Protein 3DXE (pdb70)

B-factor: mean 42.57, std 14.59, range [18.75, 89.4]

Sequence (308 aa):
FQVYYLGNVPVAKPVGVDVINGALESVLSSSSREQWTPSHVSVAPATLTILHQQTEAVLGECRVRFLSFLAVGRDVHTFAFIMAAGPASFCCHMFWCEPNAASLSEAVQAACMLRYQKCLDARSVAPEEERHHLSKMQQNGYENPTYKFFEQMNELVQKFQVYYLGNVPVAKPVGVDVINGALESVLSSSSREQWTPSHVSVAPATLTILHQQTEAVLGECRVRFLSFLAVGRDVHTFAFIMAAGPASFCCHMFWCEPNAASLSEAVQAACMLRYQKCLDARSVAPEEERHHLSKMQQNGYENPTYKFFEQM

Nearest PDB structures (foldseek):
  3dxe-assembly1_B  TM=9.706E-01  e=3.896E-03  Homo sapiens
  3dxc-assembly2_D  TM=9.852E-01  e=4.985E-03  Homo sapiens
  3dxd-assembly2_D  TM=9.367E-01  e=5.412E-03  Homo sapiens
  3dxd-assembly1_A  TM=1.006E+00  e=4.631E-25  Homo sapiens
  3dxe-assembly1_A  TM=9.915E-01  e=2.463E-22  Homo sapiens

Foldseek 3Di:
DWKWWLFKDWFQDLEDLVGQQVVVVVSPVPDDPVPTFIWDWDFALQWIFTAGDPVRDTPDIAGLVQFRYWDQHPPFQKIKTWGCPDPRIIMIIIMGHPPGCVVVRVSSVVSNVVNVVVVVVVVD/DDPCVPVVVCCVPPNDDDVVCVVVVVD/DFPDDWAWWWWLFKDWFQDLDDLVGVQVVVVVSVVVDDPVRTFTWTWTHHLFKIFIAGHPNRHTPDMAGLVQFRYWDQHPFFQKIKTWGQPDDRIIMIIMIGHPPGCVVVVVSSVVSNVVNVVVVVVVVD/DDPVVVVVVVCVPPNDDDVVVVVVVVD

Solvent-accessible surface area: 14836 Å² total; per-residue (Å²): 215,44,27,58,20,20,20,76,36,122,24,97,100,38,51,15,24,47,19,0,2,12,7,0,0,45,18,1,5,74,24,30,108,181,119,19,40,39,2,77,23,55,52,41,39,47,31,1,20,0,27,55,86,150,96,84,52,96,64,18,108,9,158,0,77,84,0,1,5,0,0,0,0,50,15,47,47,0,0,0,0,0,17,10,78,21,139,94,59,27,26,0,18,0,0,5,2,55,85,34,0,4,92,20,0,48,39,0,21,42,3,0,103,101,55,66,89,105,4,66,90,81,138,132,141,58,108,86,85,136,65,2,40,118,4,29,113,98,7,40,75,1,32,0,29,102,40,42,103,150,136,177,66,79,70,157,72,34,101,10,86,22,18,19,77,45,120,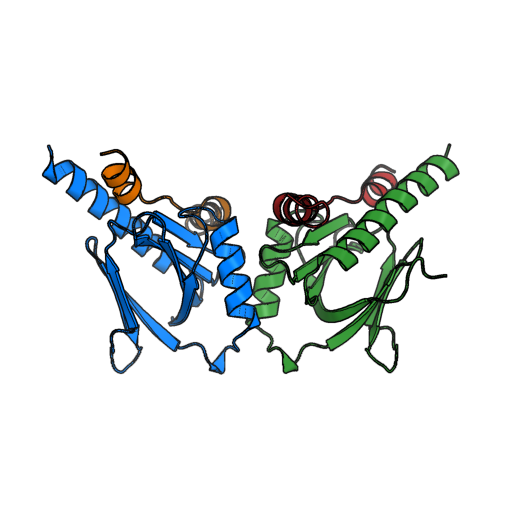25,94,100,42,50,16,24,45,19,0,2,13,8,0,0,46,19,1,5,73,21,30,103,171,116,20,37,46,0,0,1,12,1,11,57,36,29,0,18,0,12,66,82,157,107,74,52,93,66,17,111,8,141,0,73,87,0,1,3,0,0,0,0,46,13,56,44,0,1,0,1,0,15,12,81,23,141,98,58,31,23,0,17,0,0,6,3,99,111,29,0,2,67,3,0,64,18,0,23,48,1,0,90,83,53,68,89,113,12,50,78,91,148,115,152,48,98,89,91,115,44,18,45,96,6,27,112,114,11,35,78,0,28,0,26,87,22,52,109,150,154

GO terms:
  GO:0005515 protein binding (F, IPI)
  GO:0060090 molecular adaptor activity (F, IDA)
  GO:0010976 positive regulation of neuron projection development (P, IDA)
  GO:0050750 low-density lipoprotein particle receptor binding (F, TAS)
  GO:0003713 transcription coactivator activity (F, TAS)
  GO:0045944 positive regulation of transcription by RNA polymerase II (P, TAS)
  GO:0050714 positive regulation of protein secretion (P, TAS)
  GO:0000122 negative regulation of transcription by RNA polymerase II (P, IGI)
  GO:0005634 nucleus (C, IDA)
  GO:0005737 cytoplasm (C, IDA)
  GO:0005886 plasma membrane (C, IDA)
  GO:0003682 chromatin binding (F, IDA)
  GO:0043065 positive regulation of apoptotic process (P, IDA)
  GO:0006974 DNA damage response (P, IDA)
  GO:0005634 nucleus (C, EXP)
  GO:0016607 nuclear speck (C, EXP)
  GO:0070064 proline-rich region binding (F, IPI)
  GO:0042393 histone binding (F, IPI)
  GO:0005654 nucleoplasm (C, TAS)
  GO:0045202 synapse (C, IDA)

InterPro domains:
  IPR001202 WW domain [PF00397] (255-283)
  IPR001202 WW domain [PS01159] (259-283)
  IPR001202 WW domain [PS50020] (253-285)
  IPR001202 WW domain [SM00456] (254-285)
  IPR001202 WW domain [cd00201] (256-283)
  IPR006020 PTB/PI domain [PF00640] (370-508)
  IPR006020 PTB/PI domain [PF00640] (544-663)
  IPR006020 PTB/PI domain [PS01179] (370-509)
  IPR006020 PTB/PI domain [PS01179] (542-699)
  IPR006020 PTB/PI domain [SM00462] (365-512)
  IPR006020 PTB/PI domain [SM00462] (538-667)
  IPR011993 PH-like domain superfamily [G3DSA:2.30.29.30] (366-512)
  IPR011993 PH-like domain superfamily [G3DSA:2.30.29.30] (528-664)
  IPR036020 WW domain superfamily [SSF51045] (243-284)
  IPR039576 Amyloid beta precursor protein binding family B member 1/2/3 [PTHR14058] (1-704)

CATH classification: 2.30.29.30

Structure (mmCIF, N/CA/C/O backbone):
data_3DXE
#
_entry.id   3DXE
#
_cell.length_a   115.377
_cell.length_b   115.377
_cell.length_c   75.523
_cell.angle_alpha   90.000
_cell.angle_beta   90.000
_cell.angle_gamma   120.000
#
_symmetry.space_group_name_H-M   'P 61'
#
loop_
_entity.id
_entity.type
_entity.pdbx_description
1 polymer 'Amyloid beta A4 protein-binding family B member 1'
2 polymer 'Amyloid beta A4 protein'
3 water water
#
loop_
_atom_site.group_PDB
_atom_site.id
_atom_site.type_symbol
_atom_site.label_atom_id
_atom_site.label_alt_id
_atom_site.label_comp_id
_atom_site.label_asym_id
_atom_site.label_entity_id
_atom_site.label_seq_id
_atom_site.pdbx_PDB_ins_code
_atom_site.Cartn_x
_atom_site.Cartn_y
_atom_site.Cartn_z
_atom_site.occupancy
_atom_site.B_iso_or_equiv
_atom_site.auth_seq_id
_atom_site.auth_comp_id
_atom_site.auth_asym_id
_atom_site.auth_atom_id
_atom_site.pdbx_PDB_model_num
ATOM 1 N N . PHE A 1 10 ? -13.801 39.012 -8.815 1.00 54.12 543 PHE A N 1
ATOM 2 C CA . PHE A 1 10 ? -13.139 37.762 -8.335 1.00 53.83 543 PHE A CA 1
ATOM 3 C C . PHE A 1 10 ? -13.736 37.211 -7.025 1.00 52.32 543 PHE A C 1
ATOM 4 O O . PHE A 1 10 ? -14.808 36.582 -7.043 1.00 52.77 543 PHE A O 1
ATOM 12 N N . GLN A 1 11 ? -13.032 37.434 -5.903 1.00 48.98 544 GLN A N 1
ATOM 13 C CA . GLN A 1 11 ? -13.297 36.698 -4.659 1.00 45.84 544 GLN A CA 1
ATOM 14 C C . GLN A 1 11 ? -12.953 37.419 -3.344 1.00 42.70 544 GLN A C 1
ATOM 15 O O . GLN A 1 11 ? -11.879 37.942 -3.198 1.00 40.96 544 GLN A O 1
ATOM 21 N N . VAL A 1 12 ? -13.887 37.370 -2.402 1.00 40.36 545 VAL A N 1
ATOM 22 C CA . VAL A 1 12 ? -13.746 37.934 -1.056 1.00 39.42 545 VAL A CA 1
ATOM 23 C C . VAL A 1 12 ? -13.647 36.761 -0.085 1.00 37.74 545 VAL A C 1
ATOM 24 O O . VAL A 1 12 ? -14.258 35.712 -0.311 1.00 38.06 545 VAL A O 1
ATOM 28 N N . TYR A 1 13 ? -12.840 36.925 0.950 1.00 36.67 546 TYR A N 1
ATOM 29 C CA . TYR A 1 13 ? -12.707 35.964 2.062 1.00 36.24 546 TYR A CA 1
ATOM 30 C C . TYR A 1 13 ? -12.988 36.717 3.345 1.00 35.40 546 TYR A C 1
ATOM 31 O O . TYR A 1 13 ? -12.453 37.813 3.531 1.00 35.46 546 TYR A O 1
ATOM 40 N N . TYR A 1 14 ? -13.859 36.176 4.190 1.00 33.44 547 TYR A N 1
ATOM 41 C CA . TYR A 1 14 ? -14.052 36.721 5.531 1.00 34.37 547 TYR A CA 1
ATOM 42 C C . TYR A 1 14 ? -12.943 36.201 6.441 1.00 34.34 547 TYR A C 1
ATOM 43 O O . TYR A 1 14 ? -12.761 34.982 6.548 1.00 35.47 547 TYR A O 1
ATOM 52 N N . LEU A 1 15 ? -12.202 37.105 7.085 1.00 32.89 548 LEU A N 1
ATOM 53 C CA . LEU A 1 15 ? -11.092 36.684 7.969 1.00 33.15 548 LEU A CA 1
ATOM 54 C C . LEU A 1 15 ? -11.589 36.535 9.396 1.00 32.86 548 LEU A C 1
ATOM 55 O O . LEU A 1 15 ? -10.874 36.021 10.233 1.00 34.05 548 LEU A O 1
ATOM 60 N N . GLY A 1 16 ? -12.815 36.999 9.666 1.00 32.98 549 GLY A N 1
ATOM 61 C CA . GLY A 1 16 ? -13.368 37.023 11.026 1.00 32.94 549 GLY A CA 1
ATOM 62 C C . GLY A 1 16 ? -13.374 38.419 11.648 1.00 33.03 549 GLY A C 1
ATOM 63 O O . GLY A 1 16 ? -13.192 39.462 10.963 1.00 32.69 549 GLY A O 1
ATOM 64 N N . ASN A 1 17 ? -13.587 38.447 12.952 1.00 32.03 550 ASN A N 1
ATOM 65 C CA . ASN A 1 17 ? -13.716 39.695 13.652 1.00 34.51 550 ASN A CA 1
ATOM 66 C C . ASN A 1 17 ? -12.963 39.633 14.982 1.00 35.30 550 ASN A C 1
ATOM 67 O O . ASN A 1 17 ? -12.723 38.540 15.495 1.00 36.18 550 ASN A O 1
ATOM 72 N N . VAL A 1 18 ? -12.542 40.783 15.500 1.00 35.57 551 VAL A N 1
ATOM 73 C CA . VAL A 1 18 ? -11.805 40.859 16.771 1.00 36.35 551 VAL A CA 1
ATOM 74 C C . VAL A 1 18 ? -12.266 42.111 17.515 1.00 36.30 551 VAL A C 1
ATOM 75 O O . VAL A 1 18 ? -12.653 43.116 16.883 1.00 35.30 551 VAL A O 1
ATOM 79 N N . PRO A 1 19 ? -12.195 42.086 18.861 1.00 37.42 552 PRO A N 1
ATOM 80 C CA . PRO A 1 19 ? -12.484 43.341 19.558 1.00 36.47 552 PRO A CA 1
ATOM 81 C C . PRO A 1 19 ? -11.386 44.366 19.293 1.00 35.84 552 PRO A C 1
ATOM 82 O O . PRO A 1 19 ? -10.208 43.985 19.098 1.00 36.31 552 PRO A O 1
ATOM 86 N N . VAL A 1 20 ? -11.758 45.638 19.218 1.00 33.29 553 VAL A N 1
ATOM 87 C CA . VAL A 1 20 ? -10.775 46.702 19.159 1.00 32.38 553 VAL A CA 1
ATOM 88 C C . VAL A 1 20 ? -11.112 47.762 20.205 1.00 33.30 553 VAL A C 1
ATOM 89 O O . VAL A 1 20 ? -12.251 47.836 20.678 1.00 33.10 553 VAL A O 1
ATOM 93 N N . ALA A 1 21 ? -10.137 48.598 20.524 1.00 34.12 554 ALA A N 1
ATOM 94 C CA . ALA A 1 21 ? -10.245 49.547 21.631 1.00 35.19 554 ALA A CA 1
ATOM 95 C C . ALA A 1 21 ? -10.883 50.882 21.295 1.00 35.53 554 ALA A C 1
ATOM 96 O O . ALA A 1 21 ? -11.326 51.560 22.192 1.00 34.86 554 ALA A O 1
ATOM 98 N N . LYS A 1 22 ? -10.921 51.262 20.004 1.00 35.19 555 LYS A N 1
ATOM 99 C CA . LYS A 1 22 ? -11.373 52.561 19.573 1.00 35.40 555 LYS A CA 1
ATOM 100 C C . LYS A 1 22 ? -12.338 52.396 18.359 1.00 33.57 555 LYS A C 1
ATOM 101 O O . LYS A 1 22 ? -12.229 51.420 17.632 1.00 33.26 555 LYS A O 1
ATOM 107 N N . PRO A 1 23 ? -13.249 53.349 18.150 1.00 32.35 556 PRO A N 1
ATOM 108 C CA . PRO A 1 23 ? -14.180 53.278 17.003 1.00 32.18 556 PRO A CA 1
ATOM 109 C C . PRO A 1 23 ? -13.571 53.645 15.620 1.00 31.55 556 PRO A C 1
ATOM 110 O O . PRO A 1 23 ? -14.215 53.382 14.580 1.00 30.41 556 PRO A O 1
ATOM 114 N N . VAL A 1 24 ? -12.431 54.334 15.613 1.00 31.13 557 VAL A N 1
ATOM 115 C CA . VAL A 1 24 ? -11.867 54.897 14.349 1.00 31.88 557 VAL A CA 1
ATOM 116 C C . VAL A 1 24 ? -10.350 54.724 14.296 1.00 31.67 557 VAL A C 1
ATOM 117 O O . VAL A 1 24 ? -9.708 54.527 15.340 1.00 31.34 557 VAL A O 1
ATOM 121 N N . GLY A 1 25 ? -9.775 54.772 13.087 1.00 31.67 558 GLY A N 1
ATOM 122 C CA . GLY A 1 25 ? -8.321 54.792 12.965 1.00 31.71 558 GLY A CA 1
ATOM 123 C C . GLY A 1 25 ? -7.718 53.726 12.053 1.00 30.45 558 GLY A C 1
ATOM 124 O O . GLY A 1 25 ? -7.947 52.534 12.219 1.00 28.86 558 GLY A O 1
ATOM 125 N N . VAL A 1 26 ? -6.937 54.178 11.085 1.00 30.72 559 VAL A N 1
ATOM 126 C CA . VAL A 1 26 ? -6.202 53.237 10.227 1.00 31.24 559 VAL A CA 1
ATOM 127 C C . VAL A 1 26 ? -5.209 52.404 11.041 1.00 30.75 559 VAL A C 1
ATOM 128 O O . VAL A 1 26 ? -5.030 51.222 10.782 1.00 29.71 559 VAL A O 1
ATOM 132 N N . ASP A 1 27 ? -4.655 52.993 12.108 1.00 30.37 560 ASP A N 1
ATOM 133 C CA . ASP A 1 27 ? -3.786 52.253 13.021 1.00 30.14 560 ASP A CA 1
ATOM 134 C C . ASP A 1 27 ? -4.508 51.094 13.675 1.00 28.28 560 ASP A C 1
ATOM 135 O O . ASP A 1 27 ? -3.944 50.011 13.873 1.00 28.00 560 ASP A O 1
ATOM 140 N N . VAL A 1 28 ? -5.780 51.324 14.032 1.00 27.69 561 VAL A N 1
ATOM 141 C CA . VAL A 1 28 ? -6.564 50.308 14.729 1.00 26.17 561 VAL A CA 1
ATOM 142 C C . VAL A 1 28 ? -6.872 49.126 13.766 1.00 25.11 561 VAL A C 1
ATOM 143 O O . VAL A 1 28 ? -6.743 47.938 14.111 1.00 25.73 561 VAL A O 1
ATOM 147 N N . ILE A 1 29 ? -7.284 49.450 12.550 1.00 24.30 562 ILE A N 1
ATOM 148 C CA . ILE A 1 29 ? -7.646 48.379 11.652 1.00 25.90 562 ILE A CA 1
ATOM 149 C C . ILE A 1 29 ? -6.375 47.613 11.174 1.00 24.27 562 ILE A C 1
ATOM 150 O O . ILE A 1 29 ? -6.441 46.436 10.924 1.00 24.24 562 ILE A O 1
ATOM 155 N N . ASN A 1 30 ? -5.228 48.292 11.053 1.00 24.80 563 ASN A N 1
ATOM 156 C CA . ASN A 1 30 ? -4.014 47.576 10.601 1.00 24.79 563 ASN A CA 1
ATOM 157 C C . ASN A 1 30 ? -3.498 46.679 11.691 1.00 25.86 563 ASN A C 1
ATOM 158 O O . ASN A 1 30 ? -3.002 45.594 11.424 1.00 25.22 563 ASN A O 1
ATOM 163 N N . GLY A 1 31 ? -3.672 47.129 12.941 1.00 25.27 564 GLY A N 1
ATOM 164 C CA . GLY A 1 31 ? -3.394 46.275 14.098 1.00 24.59 564 GLY A CA 1
ATOM 165 C C . GLY A 1 31 ? -4.221 45.018 14.131 1.00 24.93 564 GLY A C 1
ATOM 166 O O . GLY A 1 31 ? -3.696 43.910 14.340 1.00 26.31 564 GLY A O 1
ATOM 167 N N . ALA A 1 32 ? -5.533 45.177 13.928 1.00 26.58 565 ALA A N 1
ATOM 168 C CA . ALA A 1 32 ? -6.452 44.044 13.844 1.00 27.14 565 ALA A CA 1
ATOM 169 C C . ALA A 1 32 ? -6.085 43.061 12.680 1.00 27.56 565 ALA A C 1
ATOM 170 O O . ALA A 1 32 ? -6.108 41.833 12.852 1.00 27.15 565 ALA A O 1
ATOM 172 N N . LEU A 1 33 ? -5.779 43.621 11.504 1.00 27.59 566 LEU A N 1
ATOM 173 C CA . LEU A 1 33 ? -5.415 42.779 10.332 1.00 27.67 566 LEU A CA 1
ATOM 174 C C . LEU A 1 33 ? -4.127 41.987 10.555 1.00 27.97 566 LEU A C 1
ATOM 175 O O . LEU A 1 33 ? -4.042 40.806 10.259 1.00 26.89 566 LEU A O 1
ATOM 180 N N . GLU A 1 34 ? -3.092 42.654 11.053 1.00 29.40 567 GLU A N 1
ATOM 181 C CA . GLU A 1 34 ? -1.872 41.922 11.461 1.00 29.55 567 GLU A CA 1
ATOM 182 C C . GLU A 1 34 ? -2.149 40.762 12.445 1.00 29.56 567 GLU A C 1
ATOM 183 O O . GLU A 1 34 ? -1.677 39.658 12.169 1.00 29.40 567 GLU A O 1
ATOM 189 N N . SER A 1 35 ? -2.951 40.964 13.520 1.00 31.26 568 SER A N 1
ATOM 190 C CA . SER A 1 35 ? -3.246 39.843 14.467 1.00 32.69 568 SER A CA 1
ATOM 191 C C . SER A 1 35 ? -3.892 38.689 13.776 1.00 32.80 568 SER A C 1
ATOM 192 O O . SER A 1 35 ? -3.420 37.564 13.893 1.00 33.40 568 SER A O 1
ATOM 195 N N . VAL A 1 36 ? -4.972 38.969 13.042 1.00 33.25 569 VAL A N 1
ATOM 196 C CA . VAL A 1 36 ? -5.700 37.905 12.369 1.00 33.40 569 VAL A CA 1
ATOM 197 C C . VAL A 1 36 ? -4.848 37.227 11.289 1.00 33.08 569 VAL A C 1
ATOM 198 O O . VAL A 1 36 ? -4.827 36.010 11.198 1.00 34.24 569 VAL A O 1
ATOM 202 N N . LEU A 1 37 ? -4.115 38.004 10.503 1.00 32.92 570 LEU A N 1
ATOM 203 C CA . LEU A 1 37 ? -3.198 37.411 9.497 1.00 33.24 570 LEU A CA 1
ATOM 204 C C . LEU A 1 37 ? -2.140 36.483 10.123 1.00 34.22 570 LEU A C 1
ATOM 205 O O . LEU A 1 37 ? -1.870 35.412 9.578 1.00 34.31 570 LEU A O 1
ATOM 210 N N . SER A 1 38 ? -1.594 36.865 11.283 1.00 35.83 571 SER A N 1
ATOM 211 C CA . SER A 1 38 ? -0.585 36.034 11.989 1.00 37.92 571 SER A CA 1
ATOM 212 C C . SER A 1 38 ? -1.094 34.676 12.458 1.00 39.94 571 SER A C 1
ATOM 213 O O . SER A 1 38 ? -0.328 33.719 12.525 1.00 40.71 571 SER A O 1
ATOM 216 N N . SER A 1 39 ? -2.378 34.584 12.769 1.00 42.44 572 SER A N 1
ATOM 217 C CA . SER A 1 39 ? -2.902 33.394 13.444 1.00 45.36 572 SER A CA 1
ATOM 218 C C . SER A 1 39 ? -3.784 32.511 12.572 1.00 47.05 572 SER A C 1
ATOM 219 O O . SER A 1 39 ? -4.493 31.627 13.065 1.00 47.46 572 SER A O 1
ATOM 222 N N . SER A 1 40 ? -3.738 32.737 11.271 1.00 48.52 573 SER A N 1
ATOM 223 C CA . SER A 1 40 ? -4.521 31.912 10.356 1.00 50.17 573 SER A CA 1
ATOM 224 C C . SER A 1 40 ? -3.671 31.652 9.129 1.00 50.71 573 SER A C 1
ATOM 225 O O . SER A 1 40 ? -2.674 32.346 8.906 1.00 51.29 573 SER A O 1
ATOM 228 N N . SER A 1 41 ? -4.007 30.613 8.365 1.00 51.69 574 SER A N 1
ATOM 229 C CA . SER A 1 41 ? -3.368 30.372 7.071 1.00 51.38 574 SER A CA 1
ATOM 230 C C . SER A 1 41 ? -4.433 30.546 5.991 1.00 50.69 574 SER A C 1
ATOM 231 O O . SER A 1 41 ? -5.620 30.467 6.297 1.00 50.09 574 SER A O 1
ATOM 234 N N . ARG A 1 42 ? -4.028 30.794 4.746 1.00 49.86 575 ARG A N 1
ATOM 235 C CA . ARG A 1 42 ? -5.005 31.046 3.684 1.00 50.40 575 ARG A CA 1
ATOM 236 C C . ARG A 1 42 ? -6.056 29.932 3.525 1.00 51.32 575 ARG A C 1
ATOM 237 O O . ARG A 1 42 ? -7.186 30.202 3.120 1.00 50.44 575 ARG A O 1
ATOM 245 N N . GLU A 1 43 ? -5.682 28.692 3.860 1.00 52.87 576 GLU A N 1
ATOM 246 C CA . GLU A 1 43 ? -6.595 27.523 3.748 1.00 54.46 576 GLU A CA 1
ATOM 247 C C . GLU A 1 43 ? -7.817 27.664 4.640 1.00 53.61 576 GLU A C 1
ATOM 248 O O . GLU A 1 43 ? -8.875 27.105 4.348 1.00 53.61 576 GLU A O 1
ATOM 254 N N . GLN A 1 44 ? -7.649 28.414 5.727 1.00 53.00 577 GLN A N 1
ATOM 255 C CA . GLN A 1 44 ? -8.692 28.649 6.725 1.00 52.74 577 GLN A CA 1
ATOM 256 C C . GLN A 1 44 ? -9.664 29.784 6.376 1.00 50.29 577 GLN A C 1
ATOM 257 O O . GLN A 1 44 ? -10.720 29.885 6.994 1.00 50.52 577 GLN A O 1
ATOM 263 N N . TRP A 1 45 ? -9.287 30.652 5.431 1.00 47.69 578 TRP A N 1
ATOM 264 C CA . TRP A 1 45 ? -10.101 31.831 5.092 1.00 44.95 578 TRP A CA 1
ATOM 265 C C . TRP A 1 45 ? -11.403 31.369 4.428 1.00 44.29 578 TRP A C 1
ATOM 266 O O . TRP A 1 45 ? -11.376 30.537 3.510 1.00 44.72 578 TRP A O 1
ATOM 277 N N . THR A 1 46 ? -12.513 31.935 4.894 1.00 43.70 579 THR A N 1
ATOM 278 C CA . THR A 1 46 ? -13.875 31.596 4.471 1.00 42.31 579 THR A CA 1
ATOM 279 C C . THR A 1 46 ? -14.291 32.371 3.205 1.00 41.93 579 THR A C 1
ATOM 280 O O . THR A 1 46 ? -14.496 33.588 3.247 1.00 40.35 579 THR A O 1
ATOM 284 N N . PRO A 1 47 ? -14.413 31.666 2.068 1.00 41.76 580 PRO A N 1
ATOM 285 C CA . PRO A 1 47 ? -14.910 32.352 0.863 1.00 41.86 580 PRO A CA 1
ATOM 286 C C . PRO A 1 47 ? -16.305 32.911 1.123 1.00 41.36 580 PRO A C 1
ATOM 287 O O . PRO A 1 47 ? -17.131 32.266 1.790 1.00 41.44 580 PRO A O 1
ATOM 291 N N . SER A 1 48 ? -16.540 34.140 0.687 1.00 40.73 581 SER A N 1
ATOM 292 C CA . SER A 1 48 ? -17.805 34.752 0.940 1.00 40.82 581 SER A CA 1
ATOM 293 C C . SER A 1 48 ? -18.077 35.947 0.044 1.00 39.80 581 SER A C 1
ATOM 294 O O . SER A 1 48 ? -17.260 36.326 -0.781 1.00 40.47 581 SER A O 1
ATOM 297 N N . HIS A 1 49 ? -19.255 36.527 0.196 1.00 38.71 582 HIS A N 1
ATOM 298 C CA . HIS A 1 49 ? -19.555 37.791 -0.440 1.00 38.24 582 HIS A CA 1
ATOM 299 C C . HIS A 1 49 ? -20.441 38.632 0.486 1.00 36.50 582 HIS A C 1
ATOM 300 O O . HIS A 1 49 ? -21.087 38.116 1.407 1.00 34.57 582 HIS A O 1
ATOM 307 N N . VAL A 1 50 ? -20.426 39.940 0.249 1.00 35.40 583 VAL A N 1
ATOM 308 C CA . VAL A 1 50 ? -21.108 40.869 1.098 1.00 34.89 583 VAL A CA 1
ATOM 309 C C . VAL A 1 50 ? -22.288 41.470 0.327 1.00 35.59 583 VAL A C 1
ATOM 310 O O . VAL A 1 50 ? -22.134 42.083 -0.716 1.00 35.93 583 VAL A O 1
ATOM 314 N N . SER A 1 51 ? -23.464 41.301 0.895 1.00 35.85 584 SER A N 1
ATOM 315 C CA . SER A 1 51 ? -24.637 41.957 0.442 1.00 36.11 584 SER A CA 1
ATOM 316 C C . SER A 1 51 ? -24.733 43.327 1.114 1.00 35.77 584 SER A C 1
ATOM 317 O O . SER A 1 51 ? -24.955 43.455 2.330 1.00 35.09 584 SER A O 1
ATOM 320 N N . VAL A 1 52 ? -24.566 44.367 0.297 1.00 35.98 585 VAL A N 1
ATOM 321 C CA . VAL A 1 52 ? -24.448 45.730 0.795 1.00 36.73 585 VAL A CA 1
ATOM 322 C C . VAL A 1 52 ? -25.740 46.502 0.565 1.00 37.69 585 VAL A C 1
ATOM 323 O O . VAL A 1 52 ? -26.175 46.680 -0.567 1.00 38.03 585 VAL A O 1
ATOM 327 N N . ALA A 1 53 ? -26.329 47.007 1.639 1.00 39.39 586 ALA A N 1
ATOM 328 C CA . ALA A 1 53 ? -27.457 47.935 1.532 1.00 39.70 586 ALA A CA 1
ATOM 329 C C . ALA A 1 53 ? -27.265 49.122 2.462 1.00 39.70 586 ALA A C 1
ATOM 330 O O . ALA A 1 53 ? -26.565 49.004 3.463 1.00 39.61 586 ALA A O 1
ATOM 332 N N . PRO A 1 54 ? -27.886 50.287 2.146 1.00 40.45 587 PRO A N 1
ATOM 333 C CA . PRO A 1 54 ? -27.790 51.418 3.104 1.00 40.06 587 PRO A CA 1
ATOM 334 C C . PRO A 1 54 ? -28.181 51.080 4.558 1.00 39.39 587 PRO A C 1
ATOM 335 O O . PRO A 1 54 ? -27.605 51.662 5.477 1.00 39.47 587 PRO A O 1
ATOM 339 N N . ALA A 1 55 ? -29.114 50.147 4.776 1.00 38.21 588 ALA A N 1
ATOM 340 C CA . ALA A 1 55 ? -29.442 49.721 6.158 1.00 36.42 588 ALA A CA 1
ATOM 341 C C . ALA A 1 55 ? -28.429 48.777 6.832 1.00 35.16 588 ALA A C 1
ATOM 342 O O . ALA A 1 55 ? -28.080 48.965 8.031 1.00 35.79 588 ALA A O 1
ATOM 344 N N . THR A 1 56 ? -28.020 47.759 6.089 1.00 34.21 589 THR A N 1
ATOM 345 C CA . THR A 1 56 ? -27.237 46.623 6.621 1.00 34.43 589 THR A CA 1
ATOM 346 C C . THR A 1 56 ? -26.219 46.088 5.651 1.00 32.84 589 THR A C 1
ATOM 347 O O . THR A 1 56 ? -26.373 46.173 4.418 1.00 31.51 589 THR A O 1
ATOM 351 N N . LEU A 1 57 ? -25.167 45.506 6.216 1.00 31.12 590 LEU A N 1
ATOM 352 C CA . LEU A 1 57 ? -24.263 44.669 5.442 1.00 30.62 590 LEU A CA 1
ATOM 353 C C . LEU A 1 57 ? -24.492 43.234 5.895 1.00 30.12 590 LEU A C 1
ATOM 354 O O . LEU A 1 57 ? -24.440 42.942 7.109 1.00 31.54 590 LEU A O 1
ATOM 359 N N . THR A 1 58 ? -24.722 42.332 4.960 1.00 30.11 591 THR A N 1
ATOM 360 C CA . THR A 1 58 ? -24.805 40.918 5.321 1.00 30.30 591 THR A CA 1
ATOM 361 C C . THR A 1 58 ? -23.670 40.131 4.722 1.00 30.75 591 THR A C 1
ATOM 362 O O . THR A 1 58 ? -23.496 40.078 3.487 1.00 30.49 591 THR A O 1
ATOM 366 N N . ILE A 1 59 ? -22.887 39.505 5.608 1.00 31.29 592 ILE A N 1
ATOM 367 C CA . ILE A 1 59 ? -21.806 38.626 5.181 1.00 32.44 592 ILE A CA 1
ATOM 368 C C . ILE A 1 59 ? -22.371 37.192 5.011 1.00 33.77 592 ILE A C 1
ATOM 369 O O . ILE A 1 59 ? -22.902 36.608 5.960 1.00 33.34 592 ILE A O 1
ATOM 374 N N . LEU A 1 60 ? -22.204 36.641 3.816 1.00 35.09 593 LEU A N 1
ATOM 375 C CA . LEU A 1 60 ? -22.807 35.379 3.409 1.00 36.91 593 LEU A CA 1
ATOM 376 C C . LEU A 1 60 ? -21.733 34.415 2.938 1.00 38.15 593 LEU A C 1
ATOM 377 O O . LEU A 1 60 ? -20.890 34.776 2.119 1.00 38.29 593 LEU A O 1
ATOM 382 N N . HIS A 1 61 ? -21.784 33.180 3.435 1.00 39.60 594 HIS A N 1
ATOM 383 C CA . HIS A 1 61 ? -20.932 32.118 2.925 1.00 41.52 594 HIS A CA 1
ATOM 384 C C . HIS A 1 61 ? -21.132 31.898 1.416 1.00 43.39 594 HIS A C 1
ATOM 385 O O . HIS A 1 61 ? -22.249 31.899 0.932 1.00 43.29 594 HIS A O 1
ATOM 392 N N . GLN A 1 62 ? -20.034 31.705 0.706 1.00 45.27 595 GLN A N 1
ATOM 393 C CA . GLN A 1 62 ? -19.997 31.598 -0.751 1.00 49.66 595 GLN A CA 1
ATOM 394 C C . GLN A 1 62 ? -21.151 30.806 -1.419 1.00 51.22 595 GLN A C 1
ATOM 395 O O . GLN A 1 62 ? -21.948 31.377 -2.192 1.00 52.64 595 GLN A O 1
ATOM 401 N N . GLN A 1 63 ? -21.230 29.505 -1.162 1.00 53.37 596 GLN A N 1
ATOM 402 C CA . GLN A 1 63 ? -22.182 28.646 -1.942 1.00 54.05 596 GLN A CA 1
ATOM 403 C C . GLN A 1 63 ? -23.527 28.497 -1.221 1.00 53.36 596 GLN A C 1
ATOM 404 O O . GLN A 1 63 ? -24.609 28.658 -1.815 1.00 53.34 596 GLN A O 1
ATOM 410 N N . THR A 1 64 ? -23.429 28.219 0.075 1.00 52.40 597 THR A N 1
ATOM 411 C CA . THR A 1 64 ? -24.565 27.913 0.923 1.00 51.22 597 THR A CA 1
ATOM 412 C C . THR A 1 64 ? -25.391 29.145 1.263 1.00 50.00 597 THR A C 1
ATOM 413 O O . THR A 1 64 ? -26.554 29.037 1.678 1.00 49.89 597 THR A O 1
ATOM 417 N N . GLU A 1 65 ? -24.774 30.327 1.133 1.00 48.04 598 GLU A N 1
ATOM 418 C CA . GLU A 1 65 ? -25.407 31.598 1.520 1.00 45.44 598 GLU A CA 1
ATOM 419 C C . GLU A 1 65 ? -25.784 31.685 3.000 1.00 43.55 598 GLU A C 1
ATOM 420 O O . GLU A 1 65 ? -26.639 32.484 3.382 1.00 42.44 598 GLU A O 1
ATOM 426 N N . ALA A 1 66 ? -25.127 30.889 3.839 1.00 41.73 599 ALA A N 1
ATOM 427 C CA . ALA A 1 66 ? -25.332 30.998 5.288 1.00 40.94 599 ALA A CA 1
ATOM 428 C C . ALA A 1 66 ? -24.872 32.386 5.826 1.00 39.74 599 ALA A C 1
ATOM 429 O O . ALA A 1 66 ? -23.890 32.932 5.375 1.00 40.03 599 ALA A O 1
ATOM 431 N N . VAL A 1 67 ? -25.626 32.957 6.749 1.00 39.22 600 VAL A N 1
ATOM 432 C CA . VAL A 1 67 ? -25.326 34.290 7.295 1.00 39.28 600 VAL A CA 1
ATOM 433 C C . VAL A 1 67 ? -24.188 34.165 8.310 1.00 38.92 600 VAL A C 1
ATOM 434 O O . VAL A 1 67 ? -24.309 33.436 9.313 1.00 38.23 600 VAL A O 1
ATOM 438 N N . LEU A 1 68 ? -23.080 34.860 8.019 1.00 37.04 601 LEU A N 1
ATOM 439 C CA . LEU A 1 68 ? -21.921 34.853 8.884 1.00 36.34 601 LEU A CA 1
ATOM 440 C C . LEU A 1 68 ? -21.885 36.090 9.785 1.00 36.12 601 LEU A C 1
ATOM 441 O O . LEU A 1 68 ? -21.218 36.085 10.813 1.00 35.45 601 LEU A O 1
ATOM 446 N N . GLY A 1 69 ? -22.580 37.148 9.373 1.00 34.60 602 GLY A N 1
ATOM 447 C CA . GLY A 1 69 ? -22.823 38.294 10.229 1.00 34.04 602 GLY A CA 1
ATOM 448 C C . GLY A 1 69 ? -23.794 39.197 9.520 1.00 32.25 602 GLY A C 1
ATOM 449 O O . GLY A 1 69 ? -23.935 39.126 8.315 1.00 31.47 602 GLY A O 1
ATOM 450 N N . GLU A 1 70 ? -24.441 40.066 10.278 1.00 32.85 603 GLU A N 1
ATOM 451 C CA . GLU A 1 70 ? -25.208 41.130 9.699 1.00 32.98 603 GLU A CA 1
ATOM 452 C C . GLU A 1 70 ? -24.965 42.338 10.548 1.00 32.46 603 GLU A C 1
ATOM 453 O O . GLU A 1 70 ? -25.086 42.294 11.771 1.00 32.65 603 GLU A O 1
ATOM 459 N N . CYS A 1 71 ? -24.628 43.449 9.904 1.00 30.93 604 CYS A N 1
ATOM 460 C CA . CYS A 1 71 ? -24.209 44.627 10.619 1.00 29.93 604 CYS A CA 1
ATOM 461 C C . CYS A 1 71 ? -25.057 45.800 10.150 1.00 28.93 604 CYS A C 1
ATOM 462 O O . CYS A 1 71 ? -25.220 45.993 8.966 1.00 28.51 604 CYS A O 1
ATOM 465 N N . ARG A 1 72 ? -25.620 46.558 11.078 1.00 28.46 605 ARG A N 1
ATOM 466 C CA . ARG A 1 72 ? -26.358 47.767 10.725 1.00 28.27 605 ARG A CA 1
ATOM 467 C C . ARG A 1 72 ? -25.370 48.962 10.436 1.00 28.45 605 ARG A C 1
ATOM 468 O O . ARG A 1 72 ? -24.503 49.290 11.275 1.00 27.56 605 ARG A O 1
ATOM 476 N N . VAL A 1 73 ? -25.570 49.586 9.288 1.00 29.62 606 VAL A N 1
ATOM 477 C CA . VAL A 1 73 ? -24.708 50.700 8.755 1.00 30.59 606 VAL A CA 1
ATOM 478 C C . VAL A 1 73 ? -24.685 51.899 9.714 1.00 32.17 606 VAL A C 1
ATOM 479 O O . VAL A 1 73 ? -23.631 52.522 9.974 1.00 31.25 606 VAL A O 1
ATOM 483 N N . ARG A 1 74 ? -25.806 52.172 10.378 1.00 32.94 607 ARG A N 1
ATOM 484 C CA . ARG A 1 74 ? -25.750 53.214 11.386 1.00 33.79 607 ARG A CA 1
ATOM 485 C C . ARG A 1 74 ? -24.801 53.068 12.581 1.00 32.47 607 ARG A C 1
ATOM 486 O O . ARG A 1 74 ? -24.427 54.083 13.174 1.00 33.77 607 ARG A O 1
ATOM 494 N N . PHE A 1 75 ? -24.412 51.839 12.937 1.00 30.89 608 PHE A N 1
ATOM 495 C CA . PHE A 1 75 ? -23.418 51.590 14.001 1.00 29.74 608 PHE A CA 1
ATOM 496 C C . PHE A 1 75 ? -22.048 51.190 13.481 1.00 27.86 608 PHE A C 1
ATOM 497 O O . PHE A 1 75 ? -21.176 50.792 14.243 1.00 29.40 608 PHE A O 1
ATOM 505 N N . LEU A 1 76 ? -21.855 51.309 12.183 1.00 27.38 609 LEU A N 1
ATOM 506 C CA . LEU A 1 76 ? -20.488 51.191 11.607 1.00 26.99 609 LEU A CA 1
ATOM 507 C C . LEU A 1 76 ? -19.772 52.540 11.882 1.00 26.80 609 LEU A C 1
ATOM 508 O O . LEU A 1 76 ? -20.235 53.575 11.454 1.00 28.70 609 LEU A O 1
ATOM 513 N N . SER A 1 77 ? -18.692 52.555 12.650 1.00 26.82 610 SER A N 1
ATOM 514 C CA . SER A 1 77 ? -18.058 53.812 12.933 1.00 27.18 610 SER A CA 1
ATOM 515 C C . SER A 1 77 ? -16.989 54.205 11.881 1.00 26.03 610 SER A C 1
ATOM 516 O O . SER A 1 77 ? -16.821 55.417 11.566 1.00 25.34 610 SER A O 1
ATOM 519 N N . PHE A 1 78 ? -16.321 53.199 11.319 1.00 26.67 611 PHE A N 1
ATOM 520 C CA . PHE A 1 78 ? -15.103 53.457 10.493 1.00 26.75 611 PHE A CA 1
ATOM 521 C C . PHE A 1 78 ? -14.860 52.327 9.529 1.00 25.86 611 PHE A C 1
ATOM 522 O O . PHE A 1 78 ? -15.167 51.185 9.827 1.00 26.66 611 PHE A O 1
ATOM 530 N N . LEU A 1 79 ? -14.242 52.632 8.382 1.00 25.46 612 LEU A N 1
ATOM 531 C CA . LEU A 1 79 ? -13.771 51.579 7.477 1.00 23.62 612 LEU A CA 1
ATOM 532 C C . LEU A 1 79 ? -12.497 52.040 6.740 1.00 23.13 612 LEU A C 1
ATOM 533 O O . LEU A 1 79 ? -12.244 53.243 6.603 1.00 22.71 612 LEU A O 1
ATOM 538 N N . ALA A 1 80 ? -11.744 51.072 6.223 1.00 23.86 613 ALA A N 1
ATOM 539 C CA . ALA A 1 80 ? -10.476 51.376 5.544 1.00 24.78 613 ALA A CA 1
ATOM 540 C C . ALA A 1 80 ? -10.001 50.164 4.755 1.00 24.35 613 ALA A C 1
ATOM 541 O O . ALA A 1 80 ? -10.377 49.004 5.042 1.00 24.39 613 ALA A O 1
ATOM 543 N N . VAL A 1 81 ? -9.150 50.453 3.770 1.00 24.69 614 VAL A N 1
ATOM 544 C CA . VAL A 1 81 ? -8.285 49.446 3.135 1.00 25.17 614 VAL A CA 1
ATOM 545 C C . VAL A 1 81 ? -6.979 49.409 3.942 1.00 25.20 614 VAL A C 1
ATOM 546 O O . VAL A 1 81 ? -6.486 50.468 4.338 1.00 27.46 614 VAL A O 1
ATOM 550 N N . GLY A 1 82 ? -6.486 48.211 4.256 1.00 24.72 615 GLY A N 1
ATOM 551 C CA . GLY A 1 82 ? -5.205 48.005 4.950 1.00 23.86 615 GLY A CA 1
ATOM 552 C C . GLY A 1 82 ? -3.978 48.442 4.118 1.00 25.30 615 GLY A C 1
ATOM 553 O O . GLY A 1 82 ? -4.081 48.866 2.952 1.00 23.25 615 GLY A O 1
ATOM 554 N N . ARG A 1 83 ? -2.815 48.409 4.748 1.00 24.13 616 ARG A N 1
ATOM 555 C CA . ARG A 1 83 ? -1.588 48.815 4.033 1.00 25.90 616 ARG A CA 1
ATOM 556 C C . ARG A 1 83 ? -1.315 47.826 2.897 1.00 25.66 616 ARG A C 1
ATOM 557 O O . ARG A 1 83 ? -0.780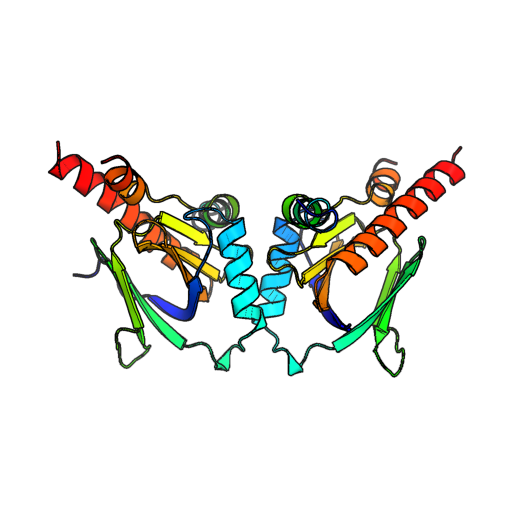 48.207 1.860 1.00 27.67 616 ARG A O 1
ATOM 565 N N . ASP A 1 84 ? -1.688 46.579 3.088 1.00 25.99 617 ASP A N 1
ATOM 566 C CA . ASP A 1 84 ? -1.825 45.653 1.948 1.00 27.67 617 ASP A CA 1
ATOM 567 C C . ASP A 1 84 ? -3.197 45.836 1.312 1.00 28.54 617 ASP A C 1
ATOM 568 O O . ASP A 1 84 ? -4.255 45.599 1.918 1.00 28.18 617 ASP A O 1
ATOM 573 N N . VAL A 1 85 ? -3.131 46.263 0.063 1.00 29.74 618 VAL A N 1
ATOM 574 C CA . VAL A 1 85 ? -4.277 46.567 -0.784 1.00 29.74 618 VAL A CA 1
ATOM 575 C C . VAL A 1 85 ? -5.370 45.466 -0.926 1.00 28.55 618 VAL A C 1
ATOM 576 O O . VAL A 1 85 ? -6.507 45.734 -1.335 1.00 27.44 618 VAL A O 1
ATOM 580 N N . HIS A 1 86 ? -5.068 44.243 -0.547 1.00 28.24 619 HIS A N 1
ATOM 581 C CA . HIS A 1 86 ? -6.096 43.192 -0.591 1.00 30.14 619 HIS A CA 1
ATOM 582 C C . HIS A 1 86 ? -7.037 43.282 0.624 1.00 29.76 619 HIS A C 1
ATOM 583 O O . HIS A 1 86 ? -8.167 42.756 0.611 1.00 30.19 619 HIS A O 1
ATOM 590 N N . THR A 1 87 ? -6.571 43.969 1.661 1.00 28.61 620 THR A N 1
ATOM 591 C CA . THR A 1 87 ? -7.280 43.938 2.952 1.00 27.23 620 THR A CA 1
ATOM 592 C C . THR A 1 87 ? -8.364 44.991 3.051 1.00 26.46 620 THR A C 1
ATOM 593 O O . THR A 1 87 ? -8.200 46.141 2.637 1.00 27.83 620 THR A O 1
ATOM 597 N N . PHE A 1 88 ? -9.505 44.611 3.620 1.00 27.58 621 PHE A N 1
ATOM 598 C CA . PHE A 1 88 ? -10.557 45.576 3.949 1.00 26.51 621 PHE A CA 1
ATOM 599 C C . PHE A 1 88 ? -10.999 45.311 5.369 1.00 25.24 621 PHE A C 1
ATOM 600 O O . PHE A 1 88 ? -11.036 44.173 5.805 1.00 23.84 621 PHE A O 1
ATOM 608 N N . ALA A 1 89 ? -11.312 46.372 6.099 1.00 25.97 622 ALA A N 1
ATOM 609 C CA . ALA A 1 89 ? -11.881 46.202 7.463 1.00 25.12 622 ALA A CA 1
ATOM 610 C C . ALA A 1 89 ? -12.835 47.315 7.779 1.00 24.56 622 ALA A C 1
ATOM 611 O O . ALA A 1 89 ? -12.672 48.457 7.309 1.00 25.13 622 ALA A O 1
ATOM 613 N N . PHE A 1 90 ? -13.869 46.973 8.556 1.00 23.51 623 PHE A N 1
ATOM 614 C CA . PHE A 1 90 ? -14.710 47.961 9.166 1.00 25.17 623 PHE A CA 1
ATOM 615 C C . PHE A 1 90 ? -14.897 47.709 10.680 1.00 25.17 623 PHE A C 1
ATOM 616 O O . PHE A 1 90 ? -14.904 46.566 11.137 1.00 25.88 623 PHE A O 1
ATOM 624 N N . ILE A 1 91 ? -15.042 48.812 11.413 1.00 26.63 624 ILE A N 1
ATOM 625 C CA . ILE A 1 91 ? -15.271 48.790 12.870 1.00 26.95 624 ILE A CA 1
ATOM 626 C C . ILE A 1 91 ? -16.747 49.055 13.143 1.00 28.73 624 ILE A C 1
ATOM 627 O O . ILE A 1 91 ? -17.332 49.967 12.543 1.00 28.02 624 ILE A O 1
ATOM 632 N N . MET A 1 92 ? -17.324 48.203 14.008 1.00 28.37 625 MET A N 1
ATOM 633 C CA . MET A 1 92 ? -18.710 48.301 14.444 1.00 29.11 625 MET A CA 1
ATOM 634 C C . MET A 1 92 ? -18.743 48.745 15.889 1.00 29.53 625 MET A C 1
ATOM 635 O O . MET A 1 92 ? -17.927 48.301 16.679 1.00 29.53 625 MET A O 1
ATOM 640 N N . ALA A 1 93 ? -19.654 49.662 16.208 1.00 31.06 626 ALA A N 1
ATOM 641 C CA . ALA A 1 93 ? -19.950 49.976 17.579 1.00 31.68 626 ALA A CA 1
ATOM 642 C C . ALA A 1 93 ? -20.963 48.918 18.023 1.00 32.41 626 ALA A C 1
ATOM 643 O O . ALA A 1 93 ? -22.160 49.013 17.743 1.00 30.83 626 ALA A O 1
ATOM 645 N N . ALA A 1 94 ? -20.457 47.890 18.681 1.00 34.03 627 ALA A N 1
ATOM 646 C CA . ALA A 1 94 ? -21.291 46.744 19.065 1.00 36.35 627 ALA A CA 1
ATOM 647 C C . ALA A 1 94 ? -22.134 47.155 20.276 1.00 37.31 627 ALA A C 1
ATOM 648 O O . ALA A 1 94 ? -23.216 46.597 20.524 1.00 37.14 627 ALA A O 1
ATOM 650 N N . GLY A 1 95 ? -21.605 48.124 21.023 1.00 37.12 628 GLY A N 1
ATOM 651 C CA . GLY A 1 95 ? -22.300 48.764 22.121 1.00 37.59 628 GLY A CA 1
ATOM 652 C C . GLY A 1 95 ? -21.678 50.139 22.348 1.00 38.46 628 GLY A C 1
ATOM 653 O O . GLY A 1 95 ? -20.686 50.525 21.695 1.00 37.20 628 GLY A O 1
ATOM 654 N N . PRO A 1 96 ? -22.249 50.903 23.283 1.00 39.51 629 PRO A N 1
ATOM 655 C CA . PRO A 1 96 ? -21.783 52.260 23.549 1.00 40.25 629 PRO A CA 1
ATOM 656 C C . PRO A 1 96 ? -20.261 52.372 23.690 1.00 40.53 629 PRO A C 1
ATOM 657 O O . PRO A 1 96 ? -19.656 53.325 23.183 1.00 41.44 629 PRO A O 1
ATOM 661 N N . ALA A 1 97 ? -19.647 51.420 24.362 1.00 40.46 630 ALA A N 1
ATOM 662 C CA . ALA A 1 97 ? -18.211 51.500 24.616 1.00 40.91 630 ALA A CA 1
ATOM 663 C C . ALA A 1 97 ? -17.564 50.216 24.160 1.00 40.45 630 ALA A C 1
ATOM 664 O O . ALA A 1 97 ? -16.592 49.758 24.751 1.00 41.53 630 ALA A O 1
ATOM 666 N N . SER A 1 98 ? -18.122 49.607 23.113 1.00 38.97 631 SER A N 1
ATOM 667 C CA . SER A 1 98 ? -17.678 48.297 22.701 1.00 37.99 631 SER A CA 1
ATOM 668 C C . SER A 1 98 ? -17.576 48.221 21.180 1.00 36.66 631 SER A C 1
ATOM 669 O O . SER A 1 98 ? -18.547 48.499 20.471 1.00 35.59 631 SER A O 1
ATOM 672 N N . PHE A 1 99 ? -16.383 47.857 20.699 1.00 35.61 632 PHE A N 1
ATOM 673 C CA . PHE A 1 99 ? -16.009 47.984 19.267 1.00 34.62 632 PHE A CA 1
ATOM 674 C C . PHE A 1 99 ? -15.455 46.678 18.719 1.00 33.73 632 PHE A C 1
ATOM 675 O O . PHE A 1 99 ? -14.657 46.023 19.373 1.00 34.18 632 PHE A O 1
ATOM 683 N N . CYS A 1 100 ? -15.912 46.286 17.528 1.00 32.35 633 CYS A N 1
ATOM 684 C CA . CYS A 1 100 ? -15.560 45.013 16.927 1.00 30.87 633 CYS A CA 1
ATOM 685 C C . CYS A 1 100 ? -15.145 45.252 15.467 1.00 29.60 633 CYS A C 1
ATOM 686 O O . CYS A 1 100 ? -15.890 45.901 14.744 1.00 28.36 633 CYS A O 1
ATOM 689 N N . CYS A 1 101 ? -14.002 44.701 15.053 1.00 28.50 634 CYS A N 1
ATOM 690 C CA . CYS A 1 101 ? -13.453 44.917 13.714 1.00 28.10 634 CYS A CA 1
ATOM 691 C C . CYS A 1 101 ? -13.635 43.647 12.867 1.00 27.22 634 CYS A C 1
ATOM 692 O O . CYS A 1 101 ? -13.178 42.573 13.265 1.00 28.13 634 CYS A O 1
ATOM 695 N N . HIS A 1 102 ? -14.298 43.802 11.714 1.00 26.01 635 HIS A N 1
ATOM 696 C CA . HIS A 1 102 ? -14.594 42.750 10.727 1.00 25.43 635 HIS A CA 1
ATOM 697 C C . HIS A 1 102 ? -13.660 42.889 9.523 1.00 24.38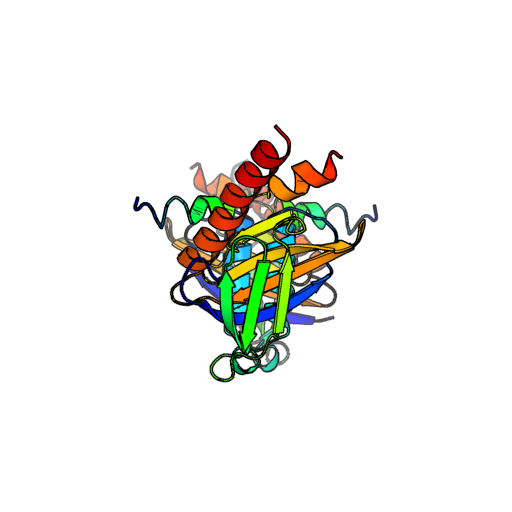 635 HIS A C 1
ATOM 698 O O . HIS A 1 102 ? -13.533 43.983 8.954 1.00 23.48 635 HIS A O 1
ATOM 705 N N . MET A 1 103 ? -13.018 41.803 9.134 1.00 26.00 636 MET A N 1
ATOM 706 C CA . MET A 1 103 ? -11.870 41.871 8.233 1.00 27.47 636 MET A CA 1
ATOM 707 C C . MET A 1 103 ? -12.000 40.880 7.106 1.00 27.32 636 MET A C 1
ATOM 708 O O . MET A 1 103 ? -12.562 39.810 7.284 1.00 28.12 636 MET A O 1
ATOM 713 N N . PHE A 1 104 ? -11.480 41.276 5.942 1.00 28.89 637 PHE A N 1
ATOM 714 C CA . PHE A 1 104 ? -11.653 40.596 4.651 1.00 29.24 637 PHE A CA 1
ATOM 715 C C . PHE A 1 104 ? -10.353 40.627 3.853 1.00 29.77 637 PHE A C 1
ATOM 716 O O . PHE A 1 104 ? -9.575 41.539 3.963 1.00 29.04 637 PHE A O 1
ATOM 724 N N . TRP A 1 105 ? -10.169 39.628 3.003 1.00 30.97 638 TRP A N 1
ATOM 725 C CA . TRP A 1 105 ? -9.127 39.610 1.991 1.00 30.84 638 TRP A CA 1
ATOM 726 C C . TRP A 1 105 ? -9.874 39.596 0.651 1.00 32.03 638 TRP A C 1
ATOM 727 O O . TRP A 1 105 ? -10.749 38.753 0.435 1.00 31.33 638 TRP A O 1
ATOM 738 N N . CYS A 1 106 ? -9.509 40.532 -0.227 1.00 32.34 639 CYS A N 1
ATOM 739 C CA . CYS A 1 106 ? -10.256 40.776 -1.445 1.00 33.49 639 CYS A CA 1
ATOM 740 C C . CYS A 1 106 ? -9.292 40.643 -2.613 1.00 34.43 639 CYS A C 1
ATOM 741 O O . CYS A 1 106 ? -8.217 41.242 -2.604 1.00 33.62 639 CYS A O 1
ATOM 744 N N . GLU A 1 107 ? -9.714 39.853 -3.608 1.00 35.87 640 GLU A N 1
ATOM 745 C CA . GLU A 1 107 ? -9.011 39.695 -4.863 1.00 36.07 640 GLU A CA 1
ATOM 746 C C . GLU A 1 107 ? -9.852 40.311 -5.992 1.00 36.72 640 GLU A C 1
ATOM 747 O O . GLU A 1 107 ? -11.081 40.131 -6.009 1.00 37.41 640 GLU A O 1
ATOM 753 N N . PRO A 1 108 ? -9.212 41.042 -6.925 1.00 36.51 641 PRO A N 1
ATOM 754 C CA . PRO A 1 108 ? -7.768 41.385 -6.989 1.00 36.21 641 PRO A CA 1
ATOM 755 C C . PRO A 1 108 ? -7.293 42.404 -5.934 1.00 35.81 641 PRO A C 1
ATOM 756 O O . PRO A 1 108 ? -6.088 42.483 -5.634 1.00 35.23 641 PRO A O 1
ATOM 760 N N . ASN A 1 109 ? -8.231 43.172 -5.374 1.00 34.65 642 ASN A N 1
ATOM 761 C CA . ASN A 1 109 ? -7.919 44.142 -4.327 1.00 33.76 642 ASN A CA 1
ATOM 762 C C . ASN A 1 109 ? -9.233 44.547 -3.648 1.00 32.51 642 ASN A C 1
ATOM 763 O O . ASN A 1 109 ? -10.333 44.113 -4.083 1.00 31.63 642 ASN A O 1
ATOM 768 N N . ALA A 1 110 ? -9.116 45.364 -2.599 1.00 30.53 643 ALA A N 1
ATOM 769 C CA . ALA A 1 110 ? -10.264 45.760 -1.730 1.00 30.89 643 ALA A CA 1
ATOM 770 C C . ALA A 1 110 ? -11.007 47.032 -2.211 1.00 30.47 643 ALA A C 1
ATOM 771 O O . ALA A 1 110 ? -11.968 47.499 -1.598 1.00 30.44 643 ALA A O 1
ATOM 773 N N . ALA A 1 111 ? -10.582 47.599 -3.338 1.00 30.22 644 ALA A N 1
ATOM 774 C CA . ALA A 1 111 ? -11.168 48.864 -3.785 1.00 29.18 644 ALA A CA 1
ATOM 775 C C . ALA A 1 111 ? -12.700 48.858 -3.988 1.00 29.19 644 ALA A C 1
ATOM 776 O O . ALA A 1 111 ? -13.432 49.661 -3.370 1.00 28.84 644 ALA A O 1
ATOM 778 N N . SER A 1 112 ? -13.216 47.932 -4.792 1.00 28.75 645 SER A N 1
ATOM 779 C CA . SER A 1 112 ? -14.656 47.931 -5.097 1.00 28.66 645 SER A CA 1
ATOM 780 C C . SER A 1 112 ? -15.550 47.669 -3.868 1.00 27.35 645 SER A C 1
ATOM 781 O O . SER A 1 112 ? -16.578 48.330 -3.711 1.00 26.97 645 SER A O 1
ATOM 784 N N . LEU A 1 113 ? -15.122 46.762 -3.001 1.00 27.91 646 LEU A N 1
ATOM 785 C CA . LEU A 1 113 ? -15.899 46.449 -1.783 1.00 28.28 646 LEU A CA 1
ATOM 786 C C . LEU A 1 113 ? -15.865 47.614 -0.777 1.00 27.56 646 LEU A C 1
ATOM 787 O O . LEU A 1 113 ? -16.886 48.017 -0.235 1.00 27.27 646 LEU A O 1
ATOM 792 N N . SER A 1 114 ? -14.677 48.182 -0.554 1.00 27.30 647 SER A N 1
ATOM 793 C CA . SER A 1 114 ? -14.537 49.336 0.374 1.00 27.70 647 SER A CA 1
ATOM 794 C C . SER A 1 114 ? -15.375 50.527 -0.069 1.00 27.31 647 SER A C 1
ATOM 795 O O . SER A 1 114 ? -16.049 51.236 0.717 1.00 26.57 647 SER A O 1
ATOM 798 N N . GLU A 1 115 ? -15.349 50.758 -1.359 1.00 29.15 648 GLU A N 1
ATOM 799 C CA . GLU A 1 115 ? -16.151 51.818 -1.957 1.00 29.77 648 GLU A CA 1
ATOM 800 C C . GLU A 1 115 ? -17.691 51.575 -1.911 1.00 27.36 648 GLU A C 1
ATOM 801 O O . GLU A 1 115 ? -18.465 52.509 -1.658 1.00 27.31 648 GLU A O 1
ATOM 807 N N . ALA A 1 116 ? -18.120 50.330 -2.121 1.00 27.75 649 ALA A N 1
ATOM 808 C CA . ALA A 1 116 ? -19.542 49.948 -1.916 1.00 26.89 649 ALA A CA 1
ATOM 809 C C . ALA A 1 116 ? -19.944 50.227 -0.500 1.00 26.38 649 ALA A C 1
ATOM 810 O O . ALA A 1 116 ? -20.998 50.817 -0.256 1.00 26.33 649 ALA A O 1
ATOM 812 N N . VAL A 1 117 ? -19.127 49.796 0.468 1.00 26.52 650 VAL A N 1
ATOM 813 C CA . VAL A 1 117 ? -19.511 50.008 1.880 1.00 24.95 650 VAL A CA 1
ATOM 814 C C . VAL A 1 117 ? -19.521 51.504 2.217 1.00 25.84 650 VAL A C 1
ATOM 815 O O . VAL A 1 117 ? -20.420 51.981 2.894 1.00 24.73 650 VAL A O 1
ATOM 819 N N . GLN A 1 118 ? -18.559 52.284 1.699 1.00 26.51 651 GLN A N 1
ATOM 820 C CA . GLN A 1 118 ? -18.612 53.761 1.923 1.00 26.13 651 GLN A CA 1
ATOM 821 C C . GLN A 1 118 ? -19.915 54.341 1.349 1.00 24.90 651 GLN A C 1
ATOM 822 O O . GLN A 1 118 ? -20.548 55.207 1.948 1.00 23.99 651 GLN A O 1
ATOM 828 N N . ALA A 1 119 ? -20.286 53.878 0.170 1.00 25.91 652 ALA A N 1
ATOM 829 C CA . ALA A 1 119 ? -21.523 54.325 -0.499 1.00 26.85 652 ALA A CA 1
ATOM 830 C C . ALA A 1 119 ? -22.791 54.020 0.351 1.00 27.96 652 ALA A C 1
ATOM 831 O O . ALA A 1 119 ? -23.687 54.849 0.437 1.00 28.67 652 ALA A O 1
ATOM 833 N N . ALA A 1 120 ? -22.842 52.844 0.993 1.00 28.11 653 ALA A N 1
ATOM 834 C CA . ALA A 1 120 ? -23.935 52.510 1.911 1.00 27.76 653 ALA A CA 1
ATOM 835 C C . ALA A 1 120 ? -24.000 53.536 3.002 1.00 27.57 653 ALA A C 1
ATOM 836 O O . ALA A 1 120 ? -25.090 54.052 3.336 1.00 28.31 653 ALA A O 1
ATOM 838 N N . CYS A 1 121 ? -22.848 53.818 3.606 1.00 26.76 654 CYS A N 1
ATOM 839 C CA . CYS A 1 121 ? -22.771 54.846 4.659 1.00 27.56 654 CYS A CA 1
ATOM 840 C C . CYS A 1 121 ? -23.256 56.217 4.175 1.00 27.52 654 CYS A C 1
ATOM 841 O O . CYS A 1 121 ? -23.939 56.944 4.911 1.00 28.28 654 CYS A O 1
ATOM 844 N N . MET A 1 122 ? -22.891 56.609 2.952 1.00 27.42 655 MET A N 1
ATOM 845 C CA . MET A 1 122 ? -23.356 57.919 2.411 1.00 29.08 655 MET A CA 1
ATOM 846 C C . MET A 1 122 ? -24.887 58.031 2.252 1.00 29.04 655 MET A C 1
ATOM 847 O O . MET A 1 122 ? -25.506 59.038 2.626 1.00 29.56 655 MET A O 1
ATOM 852 N N . LEU A 1 123 ? -25.480 56.999 1.672 1.00 30.21 656 LEU A N 1
ATOM 853 C CA . LEU A 1 123 ? -26.937 56.946 1.483 1.00 31.50 656 LEU A CA 1
ATOM 854 C C . LEU A 1 123 ? -27.665 56.783 2.803 1.00 31.89 656 LEU A C 1
ATOM 855 O O . LEU A 1 123 ? -28.701 57.409 3.038 1.00 31.89 656 LEU A O 1
ATOM 860 N N . ARG A 1 124 ? -27.104 55.985 3.698 1.00 33.17 657 ARG A N 1
ATOM 861 C CA . ARG A 1 124 ? -27.712 55.847 5.021 1.00 34.30 657 ARG A CA 1
ATOM 862 C C . ARG A 1 124 ? -27.704 57.166 5.802 1.00 36.13 657 ARG A C 1
ATOM 863 O O . ARG A 1 124 ? -28.692 57.522 6.523 1.00 35.21 657 ARG A O 1
ATOM 871 N N . TYR A 1 125 ? -26.596 57.906 5.695 1.00 35.59 658 TYR A N 1
ATOM 872 C CA . TYR A 1 125 ? -26.523 59.221 6.318 1.00 37.46 658 TYR A CA 1
ATOM 873 C C . TYR A 1 125 ? -27.592 60.222 5.782 1.00 38.78 658 TYR A C 1
ATOM 874 O O . TYR A 1 125 ? -28.265 60.904 6.558 1.00 38.76 658 TYR A O 1
ATOM 883 N N . GLN A 1 126 ? -27.729 60.309 4.470 1.00 39.87 659 GLN A N 1
ATOM 884 C CA . GLN A 1 126 ? -28.798 61.090 3.884 1.00 42.31 659 GLN A CA 1
ATOM 885 C C . GLN A 1 126 ? -30.183 60.711 4.467 1.00 44.15 659 GLN A C 1
ATOM 886 O O . GLN A 1 126 ? -30.962 61.599 4.808 1.00 44.05 659 GLN A O 1
ATOM 892 N N . LYS A 1 127 ? -30.487 59.409 4.555 1.00 47.01 660 LYS A N 1
ATOM 893 C CA . LYS A 1 127 ? -31.715 58.937 5.256 1.00 50.01 660 LYS A CA 1
ATOM 894 C C . LYS A 1 127 ? -31.889 59.534 6.653 1.00 51.62 660 LYS A C 1
ATOM 895 O O . LYS A 1 127 ? -32.987 59.974 7.002 1.00 52.26 660 LYS A O 1
ATOM 901 N N . CYS A 1 128 ? -30.827 59.549 7.458 1.00 53.62 661 CYS A N 1
ATOM 902 C CA . CYS A 1 128 ? -30.872 60.183 8.772 1.00 56.53 661 CYS A CA 1
ATOM 903 C C . CYS A 1 128 ? -31.248 61.653 8.730 1.00 57.45 661 CYS A C 1
ATOM 904 O O . CYS A 1 128 ? -32.027 62.121 9.576 1.00 57.63 661 CYS A O 1
ATOM 907 N N . LEU A 1 129 ? -30.716 62.370 7.739 1.00 58.52 662 LEU A N 1
ATOM 908 C CA . LEU A 1 129 ? -31.079 63.770 7.519 1.00 59.67 662 LEU A CA 1
ATOM 909 C C . LEU A 1 129 ? -32.511 63.924 6.997 1.00 60.95 662 LEU A C 1
ATOM 910 O O . LEU A 1 129 ? -33.231 64.810 7.449 1.00 61.65 662 LEU A O 1
ATOM 915 N N . ASP A 1 130 ? -32.929 63.069 6.063 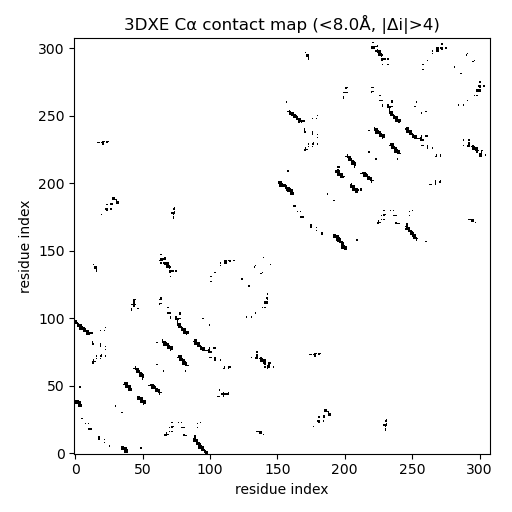1.00 62.53 663 ASP A N 1
ATOM 916 C CA . ASP A 1 130 ? -34.309 63.087 5.554 1.00 64.46 663 ASP A CA 1
ATOM 917 C C . ASP A 1 130 ? -35.349 62.801 6.654 1.00 65.95 663 ASP A C 1
ATOM 918 O O . ASP A 1 130 ? -36.474 63.311 6.607 1.00 65.70 663 ASP A O 1
ATOM 923 N N . ALA A 1 131 ? -34.949 6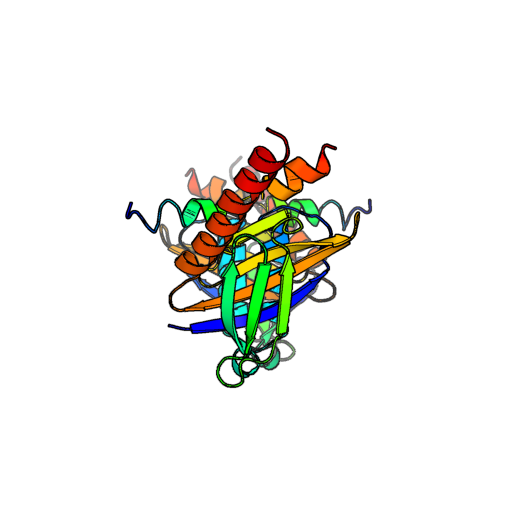1.989 7.633 1.00 67.83 664 ALA A N 1
ATOM 924 C CA . ALA A 1 131 ? -35.816 61.537 8.727 1.00 69.81 664 ALA A CA 1
ATOM 925 C C . ALA A 1 131 ? -36.174 62.678 9.668 1.00 71.31 664 ALA A C 1
ATOM 926 O O . ALA A 1 131 ? -37.238 62.666 10.293 1.00 71.37 664 ALA A O 1
ATOM 928 N N . ARG A 1 132 ? -35.276 63.656 9.760 1.00 73.20 665 ARG A N 1
ATOM 929 C CA . ARG A 1 132 ? -35.422 64.773 10.686 1.00 75.43 665 ARG A CA 1
ATOM 930 C C . ARG A 1 132 ? -35.550 66.148 10.002 1.00 76.48 665 ARG A C 1
ATOM 931 O O . ARG A 1 132 ? -35.561 67.186 10.686 1.00 76.79 665 ARG A O 1
ATOM 939 N N . SER A 1 133 ? -35.668 66.148 8.665 1.00 77.39 666 SER A N 1
ATOM 940 C CA . SER A 1 133 ? -35.838 67.387 7.875 1.00 78.09 666 SER A CA 1
ATOM 941 C C . SER A 1 133 ? -37.167 68.105 8.166 1.00 78.43 666 SER A C 1
ATOM 942 O O . SER A 1 133 ? -38.169 67.476 8.541 1.00 78.52 666 SER A O 1
ATOM 945 N N . VAL B 2 7 ? -1.855 59.391 -12.249 1.00 76.47 667 VAL B N 1
ATOM 946 C CA . VAL B 2 7 ? -2.703 58.793 -11.161 1.00 76.30 667 VAL B CA 1
ATOM 947 C C . VAL B 2 7 ? -4.098 58.350 -11.658 1.00 75.90 667 VAL B C 1
ATOM 948 O O . VAL B 2 7 ? -5.026 59.169 -11.792 1.00 76.04 667 VAL B O 1
ATOM 952 N N . ALA B 2 8 ? -4.221 57.047 -11.931 1.00 75.04 668 ALA B N 1
ATOM 953 C CA . ALA B 2 8 ? -5.489 56.424 -12.330 1.00 74.26 668 ALA B CA 1
ATOM 954 C C . ALA B 2 8 ? -6.608 56.743 -11.323 1.00 73.35 668 ALA B C 1
ATOM 955 O O . ALA B 2 8 ? -6.304 57.051 -10.162 1.00 73.58 668 ALA B O 1
ATOM 957 N N . PRO B 2 9 ? -7.901 56.696 -11.764 1.00 72.31 669 PRO B N 1
ATOM 958 C CA . PRO B 2 9 ? -9.033 57.016 -10.856 1.00 70.95 669 PRO B CA 1
ATOM 959 C C . PRO B 2 9 ? -9.128 56.067 -9.648 1.00 69.19 669 PRO B C 1
ATOM 960 O O . PRO B 2 9 ? -9.403 56.510 -8.525 1.00 68.74 669 PRO B O 1
ATOM 964 N N . GLU B 2 10 ? -8.910 54.778 -9.901 1.00 67.33 670 GLU B N 1
ATOM 965 C CA . GLU B 2 10 ? -8.739 53.807 -8.847 1.00 65.72 670 GLU B CA 1
ATOM 966 C C . GLU B 2 10 ? -7.752 54.322 -7.782 1.00 64.12 670 GLU B C 1
ATOM 967 O O . GLU B 2 10 ? -8.185 54.651 -6.664 1.00 63.75 670 GLU B O 1
ATOM 973 N N . GLU B 2 11 ? -6.467 54.450 -8.168 1.00 62.11 671 GLU B N 1
ATOM 974 C CA A GLU B 2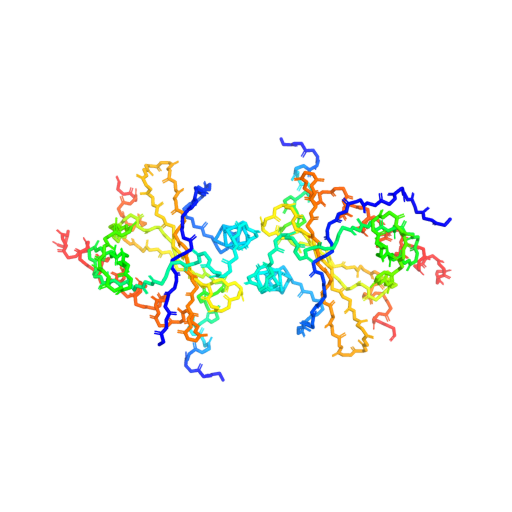 11 ? -5.394 54.730 -7.203 0.50 60.65 671 GLU B CA 1
ATOM 975 C CA B GLU B 2 11 ? -5.334 54.792 -7.272 0.50 60.56 671 GLU B CA 1
ATOM 976 C C . GLU B 2 11 ? -5.600 55.933 -6.273 1.00 59.52 671 GLU B C 1
ATOM 977 O O . GLU B 2 11 ? -5.237 55.859 -5.101 1.00 59.46 671 GLU B O 1
ATOM 988 N N . ARG B 2 12 ? -6.198 57.016 -6.758 1.00 57.26 672 ARG B N 1
ATOM 989 C CA . ARG B 2 12 ? -6.499 58.175 -5.903 1.00 54.98 672 ARG B CA 1
ATOM 990 C C . ARG B 2 12 ? -7.465 57.886 -4.714 1.00 51.82 672 ARG B C 1
ATOM 991 O O . ARG B 2 12 ? -7.124 58.162 -3.558 1.00 50.69 672 ARG B O 1
ATOM 999 N N . HIS B 2 13 ? -8.681 57.414 -5.021 1.00 49.25 673 HIS B N 1
ATOM 1000 C CA A HIS B 2 13 ? -9.638 57.015 -3.981 0.50 47.26 673 HIS B CA 1
ATOM 1001 C CA B HIS B 2 13 ? -9.650 57.015 -4.000 0.50 47.60 673 HIS B CA 1
ATOM 1002 C C . HIS B 2 13 ? -9.022 55.916 -3.119 1.00 46.05 673 HIS B C 1
ATOM 1003 O O . HIS B 2 13 ? -9.159 55.952 -1.882 1.00 45.67 673 HIS B O 1
ATOM 1016 N N . LEU B 2 14 ? -8.323 54.966 -3.765 1.00 43.50 674 LEU B N 1
ATOM 1017 C CA . LEU B 2 14 ? -7.657 53.836 -3.077 1.00 41.49 674 LEU B CA 1
ATOM 1018 C C . LEU B 2 14 ? -6.614 54.283 -2.042 1.00 39.99 674 LEU B C 1
ATOM 1019 O O . LEU B 2 14 ? -6.588 53.744 -0.942 1.00 37.35 674 LEU B O 1
ATOM 1024 N N . SER B 2 15 ? -5.746 55.242 -2.401 1.00 38.62 675 SER B N 1
ATOM 1025 C CA . SER B 2 15 ? -4.706 55.726 -1.469 1.00 38.77 675 SER B CA 1
ATOM 1026 C C . SER B 2 15 ? -5.319 56.420 -0.272 1.00 37.45 675 SER B C 1
ATOM 1027 O O . SER B 2 15 ? -4.865 56.257 0.837 1.00 37.04 675 SER B O 1
ATOM 1030 N N . LYS B 2 16 ? -6.351 57.210 -0.518 1.00 36.90 676 LYS B N 1
ATOM 1031 C CA . LYS B 2 16 ? -7.080 57.861 0.549 1.00 36.98 676 LYS B CA 1
ATOM 1032 C C . LYS B 2 16 ? -7.714 56.843 1.515 1.00 34.73 676 LYS B C 1
ATOM 1033 O O . LYS B 2 16 ? -7.682 57.043 2.735 1.00 33.91 676 LYS B O 1
ATOM 1039 N N . MET B 2 17 ? -8.239 55.746 0.970 1.00 32.75 677 MET B N 1
ATOM 1040 C CA . MET B 2 17 ? -8.910 54.688 1.750 1.00 32.70 677 MET B CA 1
ATOM 1041 C C . MET B 2 17 ? -7.917 54.029 2.690 1.00 31.34 677 MET B C 1
ATOM 1042 O O . MET B 2 17 ? -8.256 53.615 3.774 1.00 29.44 677 MET B O 1
ATOM 1047 N N . GLN B 2 18 ? -6.689 53.871 2.193 1.00 30.53 678 GLN B N 1
ATOM 1048 C CA . GLN B 2 18 ? -5.559 53.383 2.973 1.00 29.76 678 GLN B CA 1
ATOM 1049 C C . GLN B 2 18 ? -4.961 54.344 3.972 1.00 30.18 678 GLN B C 1
ATOM 1050 O O . GLN B 2 18 ? -4.610 53.935 5.079 1.00 28.74 678 GLN B O 1
ATOM 1056 N N . GLN B 2 19 ? -4.746 55.586 3.530 1.00 31.86 679 GLN B N 1
ATOM 1057 C CA . GLN B 2 19 ? -4.078 56.611 4.346 1.00 35.48 679 GLN B CA 1
ATOM 1058 C C . GLN B 2 19 ? -4.997 57.156 5.430 1.00 34.01 679 GLN B C 1
ATOM 1059 O O . GLN B 2 19 ? -4.587 57.286 6.581 1.00 33.26 679 GLN B O 1
ATOM 1065 N N . ASN B 2 20 ? -6.234 57.438 5.047 1.00 33.25 680 ASN B N 1
ATOM 1066 C CA . ASN B 2 20 ? -7.220 58.089 5.955 1.00 33.70 680 ASN B CA 1
ATOM 1067 C C . ASN B 2 20 ? -8.400 57.181 6.402 1.00 32.85 680 ASN B C 1
ATOM 1068 O O . ASN B 2 20 ? -9.011 57.395 7.461 1.00 31.03 680 ASN B O 1
ATOM 1073 N N . GLY B 2 21 ? -8.736 56.192 5.575 1.00 32.17 681 GLY B N 1
ATOM 1074 C CA . GLY B 2 21 ? -10.005 55.471 5.799 1.00 31.60 681 GLY B CA 1
ATOM 1075 C C . GLY B 2 21 ? -11.180 56.434 5.674 1.00 31.77 681 GLY B C 1
ATOM 1076 O O . GLY B 2 21 ? -11.098 57.478 4.995 1.00 31.90 681 GLY B O 1
ATOM 1077 N N . TYR B 2 22 ? -12.290 56.101 6.332 1.00 30.51 682 TYR B N 1
ATOM 1078 C CA . TYR B 2 22 ? -13.533 56.850 6.193 1.00 29.02 682 TYR B CA 1
ATOM 1079 C C . TYR B 2 22 ? -14.350 56.663 7.468 1.00 28.53 682 TYR B C 1
ATOM 1080 O O . TYR B 2 22 ? -14.651 55.533 7.855 1.00 26.47 682 TYR B O 1
ATOM 1089 N N . GLU B 2 23 ? -14.646 57.781 8.132 1.00 29.20 683 GLU B N 1
ATOM 1090 C CA . GLU B 2 23 ? -15.508 57.830 9.332 1.00 30.71 683 GLU B CA 1
ATOM 1091 C C . GLU B 2 23 ? -16.951 57.972 8.875 1.00 30.76 683 GLU B C 1
ATOM 1092 O O . GLU B 2 23 ? -17.282 58.871 8.104 1.00 30.16 683 GLU B O 1
ATOM 1098 N N . ASN B 2 24 ? -17.806 57.049 9.318 1.00 29.80 684 ASN B N 1
ATOM 1099 C CA . ASN B 2 24 ? -19.213 57.048 8.898 1.00 31.13 684 ASN B CA 1
ATOM 1100 C C . ASN B 2 24 ? -19.939 58.234 9.538 1.00 31.62 684 ASN B C 1
ATOM 1101 O O . ASN B 2 24 ? -20.008 58.321 10.784 1.00 32.38 684 ASN B O 1
ATOM 1106 N N . PRO B 2 25 ? -20.450 59.168 8.713 1.00 32.49 685 PRO B N 1
ATOM 1107 C CA . PRO B 2 25 ? -21.122 60.317 9.308 1.00 34.36 685 PRO B CA 1
ATOM 1108 C C . PRO B 2 25 ? -22.443 59.944 10.003 1.00 36.44 685 PRO B C 1
ATOM 1109 O O . PRO B 2 25 ? -22.902 60.714 10.849 1.00 36.42 685 PRO B O 1
ATOM 1113 N N . THR B 2 26 ? -23.045 58.807 9.614 1.00 38.92 686 THR B N 1
ATOM 1114 C CA . THR B 2 26 ? -24.293 58.320 10.245 1.00 41.21 686 THR B CA 1
ATOM 1115 C C . THR B 2 26 ? -24.014 58.107 11.751 1.00 43.21 686 THR B C 1
ATOM 1116 O O . THR B 2 26 ? -24.731 58.665 12.605 1.00 44.09 686 THR B O 1
ATOM 1120 N N . TYR B 2 27 ? -22.966 57.335 12.075 1.00 43.93 687 TYR B N 1
ATOM 1121 C CA . TYR B 2 27 ? -22.565 57.087 13.462 1.00 46.14 687 TYR B CA 1
ATOM 1122 C C . TYR B 2 27 ? -22.174 58.375 14.172 1.00 49.62 687 TYR B C 1
ATOM 1123 O O . TYR B 2 27 ? -22.497 58.564 15.334 1.00 49.89 687 TYR B O 1
ATOM 1132 N N . LYS B 2 28 ? -21.452 59.256 13.485 1.00 53.54 688 LYS B N 1
ATOM 1133 C CA . LYS B 2 28 ? -21.043 60.533 14.092 1.00 58.17 688 LYS B CA 1
ATOM 1134 C C . LYS B 2 28 ? -22.255 61.454 14.371 1.00 60.61 688 LYS B C 1
ATOM 1135 O O . LYS B 2 28 ? -22.266 62.170 15.374 1.00 61.36 688 LYS B O 1
ATOM 1141 N N . PHE B 2 29 ? -23.259 61.395 13.488 1.00 63.85 689 PHE B N 1
ATOM 1142 C CA . PHE B 2 29 ? -24.553 62.098 13.612 1.00 67.20 689 PHE B CA 1
ATOM 1143 C C . PHE B 2 29 ? -25.341 61.604 14.821 1.00 69.27 689 PHE B C 1
ATOM 1144 O O . PHE B 2 29 ? -25.645 62.377 15.744 1.00 69.89 689 PHE B O 1
ATOM 1152 N N . PHE B 2 30 ? -25.665 60.311 14.793 1.00 71.16 690 PHE B N 1
ATOM 1153 C CA . PHE B 2 30 ? -26.430 59.646 15.838 1.00 73.40 690 PHE B CA 1
ATOM 1154 C C . PHE B 2 30 ? -25.706 59.571 17.166 1.00 74.72 690 PHE B C 1
ATOM 1155 O O . PHE B 2 30 ? -26.282 59.152 18.157 1.00 75.05 690 PHE B O 1
ATOM 1163 N N . GLU B 2 31 ? -24.448 59.992 17.173 1.00 77.01 691 GLU B N 1
ATOM 1164 C CA . GLU B 2 31 ? -23.622 60.030 18.367 1.00 79.22 691 GLU B CA 1
ATOM 1165 C C . GLU B 2 31 ? -23.798 61.357 19.118 1.00 81.06 691 GLU B C 1
ATOM 1166 O O . GLU B 2 31 ? -23.984 61.362 20.345 1.00 81.26 691 GLU B O 1
ATOM 1172 N N . GLN B 2 32 ? -23.738 62.468 18.370 1.00 83.11 692 GLN B N 1
ATOM 1173 C CA . GLN B 2 32 ? -23.853 63.839 18.910 1.00 84.86 692 GLN B CA 1
ATOM 1174 C C . GLN B 2 32 ? -25.106 64.043 19.784 1.00 85.91 692 GLN B C 1
ATOM 1175 O O . GLN B 2 32 ? -25.025 64.628 20.879 1.00 86.24 692 GLN B O 1
ATOM 1181 N N . MET B 2 33 ? -26.249 63.559 19.287 1.00 86.89 693 MET B N 1
ATOM 1182 C CA . MET B 2 33 ? -27.505 63.518 20.044 1.00 88.02 693 MET B CA 1
ATOM 1183 C C . MET B 2 33 ? -27.422 62.612 21.281 1.00 88.19 693 MET B C 1
ATOM 1184 O O . MET B 2 33 ? -28.096 62.850 22.295 1.00 88.59 693 MET B O 1
ATOM 1189 N N . ASN C 1 4 ? 32.449 41.754 21.512 1.00 80.87 537 ASN C N 1
ATOM 1190 C CA . ASN C 1 4 ? 31.657 41.564 20.259 1.00 80.50 537 ASN C CA 1
ATOM 1191 C C . ASN C 1 4 ? 30.215 42.096 20.440 1.00 79.89 537 ASN C C 1
ATOM 1192 O O . ASN C 1 4 ? 29.993 43.308 20.375 1.00 79.89 537 ASN C O 1
ATOM 1197 N N . GLU C 1 5 ? 29.249 41.215 20.694 1.00 79.05 538 GLU C N 1
ATOM 1198 C CA . GLU C 1 5 ? 27.855 41.652 20.856 1.00 78.53 538 GLU C CA 1
ATOM 1199 C C . GLU C 1 5 ? 27.674 42.592 22.054 1.00 77.54 538 GLU C C 1
ATOM 1200 O O . GLU C 1 5 ? 28.475 42.577 22.992 1.00 77.77 538 GLU C O 1
ATOM 1206 N N . LEU C 1 6 ? 26.637 43.422 21.999 1.00 76.32 539 LEU C N 1
ATOM 1207 C CA . LEU C 1 6 ? 26.349 44.368 23.078 1.00 75.19 539 LEU C CA 1
ATOM 1208 C C . LEU C 1 6 ? 25.509 43.731 24.192 1.00 74.73 539 LEU C C 1
ATOM 1209 O O . LEU C 1 6 ? 25.624 44.121 25.360 1.00 74.71 539 LEU C O 1
ATOM 1214 N N . VAL C 1 7 ? 24.667 42.763 23.818 1.00 73.66 540 VAL C N 1
ATOM 1215 C CA . VAL C 1 7 ? 23.791 42.028 24.753 1.00 72.31 540 VAL C CA 1
ATOM 1216 C C . VAL C 1 7 ? 23.576 40.593 24.227 1.00 71.92 540 VAL C C 1
ATOM 1217 O O . VAL C 1 7 ? 23.855 40.319 23.045 1.00 71.25 540 VAL C O 1
ATOM 1221 N N . GLN C 1 8 ? 23.080 39.699 25.099 1.00 71.23 541 GLN C N 1
ATOM 1222 C CA . GLN C 1 8 ? 22.725 38.317 24.718 1.00 70.62 541 GLN C CA 1
ATOM 1223 C C . GLN C 1 8 ? 21.700 38.310 23.584 1.00 69.47 541 GLN C C 1
ATOM 1224 O O . GLN C 1 8 ? 20.782 39.157 23.546 1.00 69.57 541 GLN C O 1
ATOM 1230 N N . LYS C 1 9 ? 21.857 37.347 22.674 1.00 67.40 542 LYS C N 1
ATOM 1231 C CA . LYS C 1 9 ? 21.009 37.233 21.497 1.00 65.29 542 LYS C CA 1
ATOM 1232 C C . LYS C 1 9 ? 19.519 37.122 21.869 1.00 63.66 542 LYS C C 1
ATOM 1233 O O . LYS C 1 9 ? 19.141 36.624 22.956 1.00 63.54 542 LYS C O 1
ATOM 1239 N N . PHE C 1 10 ? 18.688 37.605 20.955 1.00 60.87 543 PHE C N 1
ATOM 1240 C CA . PHE C 1 10 ? 17.238 37.616 21.112 1.00 58.04 543 PHE C CA 1
ATOM 1241 C C . PHE C 1 10 ? 16.646 36.423 20.380 1.00 57.76 543 PHE C C 1
ATOM 1242 O O . PHE C 1 10 ? 16.934 36.228 19.184 1.00 56.92 543 PHE C O 1
ATOM 1250 N N . GLN C 1 11 ? 15.852 35.621 21.100 1.00 56.64 544 GLN C N 1
ATOM 1251 C CA . GLN C 1 11 ? 15.178 34.450 20.516 1.00 56.69 544 GLN C CA 1
ATOM 1252 C C . GLN C 1 11 ? 13.823 34.848 19.947 1.00 55.62 544 GLN C C 1
ATOM 1253 O O . GLN C 1 11 ? 12.894 35.200 20.681 1.00 56.21 544 GLN C O 1
ATOM 1259 N N . VAL C 1 12 ? 13.709 34.824 18.623 1.00 53.83 545 VAL C N 1
ATOM 1260 C CA . VAL C 1 12 ? 12.498 35.330 17.985 1.00 50.89 545 VAL C CA 1
ATOM 1261 C C . VAL C 1 12 ? 12.245 34.484 16.780 1.00 49.86 545 VAL C C 1
ATOM 1262 O O . VAL C 1 12 ? 12.986 33.513 16.526 1.00 50.03 545 VAL C O 1
ATOM 1266 N N . TYR C 1 13 ? 11.204 34.832 16.030 1.00 48.12 546 TYR C N 1
ATOM 1267 C CA . TYR C 1 13 ? 10.987 34.261 14.732 1.00 46.26 546 TYR C CA 1
ATOM 1268 C C . TYR C 1 13 ? 11.347 35.275 13.636 1.00 44.35 546 TYR C C 1
ATOM 1269 O O . TYR C 1 13 ? 10.918 36.429 13.673 1.00 42.41 546 TYR C O 1
ATOM 1278 N N . TYR C 1 14 ? 12.166 34.827 12.680 1.00 41.75 547 TYR C N 1
ATOM 1279 C CA . TYR C 1 14 ? 12.512 35.643 11.540 1.00 39.22 547 TYR C CA 1
ATOM 1280 C C . TYR C 1 14 ? 11.433 35.337 10.523 1.00 37.87 547 TYR C C 1
ATOM 1281 O O . TYR C 1 14 ? 11.256 34.185 10.114 1.00 37.83 547 TYR C O 1
ATOM 1290 N N . LEU C 1 15 ? 10.710 36.378 10.130 1.00 35.71 548 LEU C N 1
ATOM 1291 C CA . LEU C 1 15 ? 9.652 36.242 9.151 1.00 34.58 548 LEU C CA 1
ATOM 1292 C C . LEU C 1 15 ? 10.207 36.384 7.741 1.00 34.49 548 LEU C C 1
ATOM 1293 O O . LEU C 1 15 ? 9.531 36.069 6.788 1.00 34.63 548 LEU C O 1
ATOM 1298 N N . GLY C 1 16 ? 11.438 36.865 7.607 1.00 34.18 549 GLY C N 1
ATOM 1299 C CA . GLY C 1 16 ? 12.032 37.008 6.282 1.00 33.59 549 GLY C CA 1
ATOM 1300 C C . GLY C 1 16 ? 12.187 38.468 5.912 1.00 33.36 549 GLY C C 1
ATOM 1301 O O . GLY C 1 16 ? 11.956 39.383 6.736 1.00 32.84 549 GLY C O 1
ATOM 1302 N N . ASN C 1 17 ? 12.583 38.688 4.667 1.00 33.16 550 ASN C N 1
ATOM 1303 C CA . ASN C 1 17 ? 12.822 40.024 4.178 1.00 32.90 550 ASN C CA 1
ATOM 1304 C C . ASN C 1 17 ? 12.180 40.228 2.820 1.00 33.66 550 ASN C C 1
ATOM 1305 O O . ASN C 1 17 ? 11.996 39.255 2.067 1.00 33.82 550 ASN C O 1
ATOM 1310 N N . VAL C 1 18 ? 11.770 41.468 2.528 1.00 33.13 551 VAL C N 1
ATOM 1311 C CA . VAL C 1 18 ? 11.138 41.810 1.222 1.00 32.76 551 VAL C CA 1
ATOM 1312 C C . VAL C 1 18 ? 11.640 43.163 0.762 1.00 32.47 551 VAL C C 1
ATOM 1313 O O . VAL C 1 18 ? 12.018 44.031 1.623 1.00 31.24 551 VAL C O 1
ATOM 1317 N N . PRO C 1 19 ? 11.667 43.379 -0.572 1.00 32.31 552 PRO C N 1
ATOM 1318 C CA . PRO C 1 19 ? 11.970 44.714 -1.059 1.00 32.00 552 PRO C CA 1
ATOM 1319 C C . PRO C 1 19 ? 10.863 45.692 -0.684 1.00 30.61 552 PRO C C 1
ATOM 1320 O O . PRO C 1 19 ? 9.693 45.319 -0.635 1.00 30.20 552 PRO C O 1
ATOM 1324 N N . VAL C 1 20 ? 11.252 46.920 -0.379 1.00 31.29 553 VAL C N 1
ATOM 1325 C CA . VAL C 1 20 ? 10.286 48.005 -0.149 1.00 30.90 553 VAL C CA 1
ATOM 1326 C C . VAL C 1 20 ? 10.709 49.232 -0.951 1.00 31.98 553 VAL C C 1
ATOM 1327 O O . VAL C 1 20 ? 11.885 49.347 -1.361 1.00 31.80 553 VAL C O 1
ATOM 1331 N N . ALA C 1 21 ? 9.770 50.156 -1.136 1.00 32.35 554 ALA C N 1
ATOM 1332 C CA . ALA C 1 21 ? 9.964 51.324 -2.019 1.00 33.17 554 ALA C CA 1
ATOM 1333 C C . ALA C 1 21 ? 10.666 52.515 -1.426 1.00 33.69 554 ALA C C 1
ATOM 1334 O O . ALA C 1 21 ? 11.248 53.289 -2.176 1.00 33.72 554 ALA C O 1
ATOM 1336 N N . LYS C 1 22 ? 10.645 52.659 -0.091 1.00 32.43 555 LYS C N 1
ATOM 1337 C CA . LYS C 1 22 ? 11.106 53.868 0.546 1.00 32.94 555 LYS C CA 1
ATOM 1338 C C . LYS C 1 22 ? 11.995 53.445 1.717 1.00 30.62 555 LYS C C 1
ATOM 1339 O O . LYS C 1 22 ? 11.806 52.349 2.262 1.00 29.29 555 LYS C O 1
ATOM 1345 N N . PRO C 1 23 ? 12.945 54.313 2.107 1.00 29.97 556 PRO C N 1
ATOM 1346 C CA . PRO C 1 23 ? 13.825 54.069 3.280 1.00 29.66 556 PRO C CA 1
ATOM 1347 C C . PRO C 1 23 ? 13.125 54.208 4.646 1.00 29.77 556 PRO C C 1
ATOM 1348 O O . PRO C 1 23 ? 13.669 53.734 5.645 1.00 28.71 556 PRO C O 1
ATOM 1352 N N . VAL C 1 24 ? 11.972 54.893 4.703 1.00 29.62 557 VAL C N 1
ATOM 1353 C CA . VAL C 1 24 ? 11.326 55.173 6.022 1.00 31.12 557 VAL C CA 1
ATOM 1354 C C . VAL C 1 24 ? 9.782 55.034 5.975 1.00 30.77 557 VAL C C 1
ATOM 1355 O O . VAL C 1 24 ? 9.185 55.102 4.905 1.00 30.63 557 VAL C O 1
ATOM 1359 N N . GLY C 1 25 ? 9.174 54.857 7.142 1.00 30.57 558 GLY C N 1
ATOM 1360 C CA . GLY C 1 25 ? 7.720 55.080 7.280 1.00 31.72 558 GLY C CA 1
ATOM 1361 C C . GLY C 1 25 ? 7.047 53.896 7.935 1.00 30.20 558 GLY C C 1
ATOM 1362 O O . GLY C 1 25 ? 7.288 52.748 7.555 1.00 29.49 558 GLY C O 1
ATOM 1363 N N . VAL C 1 26 ? 6.220 54.156 8.947 1.00 30.27 559 VAL C N 1
ATOM 1364 C CA . VAL C 1 26 ? 5.440 53.083 9.582 1.00 29.55 559 VAL C CA 1
ATOM 1365 C C . VAL C 1 26 ? 4.434 52.462 8.584 1.00 28.31 559 VAL C C 1
ATOM 1366 O O . VAL C 1 26 ? 4.130 51.281 8.688 1.00 28.06 559 VAL C O 1
ATOM 1370 N N . ASP C 1 27 ? 3.964 53.227 7.603 1.00 28.04 560 ASP C N 1
ATOM 1371 C CA . ASP C 1 27 ? 3.073 52.640 6.592 1.00 29.04 560 ASP C CA 1
ATOM 1372 C C . ASP C 1 27 ? 3.800 51.554 5.777 1.00 27.62 560 ASP C C 1
ATOM 1373 O O . ASP C 1 27 ? 3.228 50.538 5.441 1.00 27.17 560 ASP C O 1
ATOM 1378 N N . VAL C 1 28 ? 5.059 51.838 5.434 1.00 27.18 561 VAL C N 1
ATOM 1379 C CA . VAL C 1 28 ? 5.888 50.917 4.644 1.00 27.65 561 VAL C CA 1
ATOM 1380 C C . VAL C 1 28 ? 6.089 49.623 5.396 1.00 26.05 561 VAL C C 1
ATOM 1381 O O . VAL C 1 28 ? 5.843 48.567 4.865 1.00 26.34 561 VAL C O 1
ATOM 1385 N N . ILE C 1 29 ? 6.527 49.691 6.648 1.00 25.49 562 ILE C N 1
ATOM 1386 C CA . ILE C 1 29 ? 6.716 48.465 7.378 1.00 25.86 562 ILE C CA 1
ATOM 1387 C C . ILE C 1 29 ? 5.442 47.692 7.695 1.00 23.96 562 ILE C C 1
ATOM 1388 O O . ILE C 1 29 ? 5.456 46.492 7.664 1.00 24.38 562 ILE C O 1
ATOM 1393 N N . ASN C 1 30 ? 4.347 48.368 8.017 1.00 25.68 563 ASN C N 1
ATOM 1394 C CA . ASN C 1 30 ? 3.078 47.641 8.248 1.00 25.03 563 ASN C CA 1
ATOM 1395 C C . ASN C 1 30 ? 2.530 46.996 6.970 1.00 25.09 563 ASN C C 1
ATOM 1396 O O . ASN C 1 30 ? 1.972 45.943 7.073 1.00 25.76 563 ASN C O 1
ATOM 1401 N N . GLY C 1 31 ? 2.799 47.595 5.805 1.00 25.47 564 GLY C N 1
ATOM 1402 C CA . GLY C 1 31 ? 2.394 46.987 4.510 1.00 26.51 564 GLY C CA 1
ATOM 1403 C C . GLY C 1 31 ? 3.221 45.729 4.272 1.00 26.75 564 GLY C C 1
ATOM 1404 O O . GLY C 1 31 ? 2.682 44.712 3.923 1.00 26.46 564 GLY C O 1
ATOM 1405 N N . ALA C 1 32 ? 4.536 45.800 4.551 1.00 27.92 565 ALA C N 1
ATOM 1406 C CA . ALA C 1 32 ? 5.440 44.619 4.456 1.00 27.54 565 ALA C CA 1
ATOM 1407 C C . ALA C 1 32 ? 5.033 43.480 5.420 1.00 27.57 565 ALA C C 1
ATOM 1408 O O . ALA C 1 32 ? 4.951 42.313 5.010 1.00 26.14 565 ALA C O 1
ATOM 1410 N N . LEU C 1 33 ? 4.756 43.829 6.703 1.00 26.12 566 LEU C N 1
ATOM 1411 C CA . LEU C 1 33 ? 4.291 42.841 7.707 1.00 27.19 566 LEU C CA 1
ATOM 1412 C C . LEU C 1 33 ? 3.019 42.140 7.270 1.00 27.51 566 LEU C C 1
ATOM 1413 O O . LEU C 1 33 ? 2.925 40.935 7.357 1.00 27.44 566 LEU C O 1
ATOM 1418 N N . GLU C 1 34 ? 2.027 42.903 6.847 1.00 29.09 567 GLU C N 1
ATOM 1419 C CA . GLU C 1 34 ? 0.742 42.311 6.421 1.00 29.87 567 GLU C CA 1
ATOM 1420 C C . GLU C 1 34 ? 0.937 41.351 5.261 1.00 29.84 567 GLU C C 1
ATOM 1421 O O . GLU C 1 34 ? 0.397 40.269 5.298 1.00 30.70 567 GLU C O 1
ATOM 1427 N N . SER C 1 35 ? 1.724 41.743 4.259 1.00 31.36 568 SER C N 1
ATOM 1428 C CA . SER C 1 35 ? 1.999 40.877 3.124 1.00 32.07 568 SER C CA 1
ATOM 1429 C C . SER C 1 35 ? 2.637 39.563 3.529 1.00 31.93 568 SER C C 1
ATOM 1430 O O . SER C 1 35 ? 2.088 38.514 3.216 1.00 31.56 568 SER C O 1
ATOM 1433 N N . VAL C 1 36 ? 3.776 39.612 4.236 1.00 31.66 569 VAL C N 1
ATOM 1434 C CA . VAL C 1 36 ? 4.421 38.386 4.737 1.00 31.80 569 VAL C CA 1
ATOM 1435 C C . VAL C 1 36 ? 3.495 37.542 5.641 1.00 31.71 569 VAL C C 1
ATOM 1436 O O . VAL C 1 36 ? 3.452 36.323 5.512 1.00 32.26 569 VAL C O 1
ATOM 1440 N N . LEU C 1 37 ? 2.767 38.163 6.560 1.00 31.43 570 LEU C N 1
ATOM 1441 C CA . LEU C 1 37 ? 1.892 37.383 7.465 1.00 33.13 570 LEU C CA 1
ATOM 1442 C C . LEU C 1 37 ? 0.750 36.704 6.709 1.00 34.58 570 LEU C C 1
ATOM 1443 O O . LEU C 1 37 ? 0.320 35.634 7.092 1.00 34.83 570 LEU C O 1
ATOM 1448 N N . SER C 1 38 ? 0.287 37.321 5.621 1.00 36.01 571 SER C N 1
ATOM 1449 C CA . SER C 1 38 ? -0.774 36.726 4.815 1.00 39.03 571 SER C CA 1
ATOM 1450 C C . SER C 1 38 ? -0.333 35.549 3.963 1.00 41.50 571 SER C C 1
ATOM 1451 O O . SER C 1 38 ? -1.178 34.819 3.499 1.00 42.73 571 SER C O 1
ATOM 1454 N N . SER C 1 39 ? 0.970 35.398 3.727 1.00 44.29 572 SER C N 1
ATOM 1455 C CA . SER C 1 39 ? 1.495 34.389 2.812 1.00 47.10 572 SER C CA 1
ATOM 1456 C C . SER C 1 39 ? 2.363 33.349 3.512 1.00 49.02 572 SER C C 1
ATOM 1457 O O . SER C 1 39 ? 3.108 32.614 2.853 1.00 49.94 572 SER C O 1
ATOM 1460 N N . SER C 1 40 ? 2.270 33.295 4.837 1.00 50.65 573 SER C N 1
ATOM 1461 C CA . SER C 1 40 ? 3.057 32.378 5.639 1.00 52.49 573 SER C CA 1
ATOM 1462 C C . SER C 1 40 ? 2.199 31.870 6.804 1.00 53.63 573 SER C C 1
ATOM 1463 O O . SER C 1 40 ? 1.198 32.496 7.168 1.00 53.78 573 SER C O 1
ATOM 1466 N N . SER C 1 41 ? 2.549 30.700 7.333 1.00 54.74 574 SER C N 1
ATOM 1467 C CA . SER C 1 41 ? 1.896 30.147 8.524 1.00 55.87 574 SER C CA 1
ATOM 1468 C C . SER C 1 41 ? 2.920 30.049 9.649 1.00 55.89 574 SER C C 1
ATOM 1469 O O . SER C 1 41 ? 4.111 29.930 9.382 1.00 56.29 574 SER C O 1
ATOM 1472 N N . ARG C 1 42 ? 2.462 30.101 10.895 1.00 56.43 575 ARG C N 1
ATOM 1473 C CA . ARG C 1 42 ? 3.362 30.122 12.052 1.00 56.75 575 ARG C CA 1
ATOM 1474 C C . ARG C 1 42 ? 4.392 28.984 12.104 1.00 57.91 575 ARG C C 1
ATOM 1475 O O . ARG C 1 42 ? 5.433 29.115 12.760 1.00 57.89 575 ARG C O 1
ATOM 1483 N N . GLU C 1 43 ? 4.112 27.875 11.425 1.00 59.09 576 GLU C N 1
ATOM 1484 C CA . GLU C 1 43 ? 5.071 26.760 11.391 1.00 60.24 576 GLU C CA 1
ATOM 1485 C C . GLU C 1 43 ? 6.154 26.945 10.337 1.00 59.75 576 GLU C C 1
ATOM 1486 O O . GLU C 1 43 ? 7.190 26.287 10.384 1.00 59.93 576 GLU C O 1
ATOM 1492 N N . GLN C 1 44 ? 5.908 27.851 9.392 1.00 59.09 577 GLN C N 1
ATOM 1493 C CA . GLN C 1 44 ? 6.925 28.235 8.414 1.00 58.25 577 GLN C CA 1
ATOM 1494 C C . GLN C 1 44 ? 7.957 29.167 9.023 1.00 55.76 577 GLN C C 1
ATOM 1495 O O . GLN C 1 44 ? 9.050 29.298 8.484 1.00 55.81 577 GLN C O 1
ATOM 1501 N N . TRP C 1 45 ? 7.620 29.809 10.145 1.00 53.56 578 TRP C N 1
ATOM 1502 C CA . TRP C 1 45 ? 8.490 30.819 10.733 1.00 51.19 578 TRP C CA 1
ATOM 1503 C C . TRP C 1 45 ? 9.798 30.231 11.247 1.00 51.96 578 TRP C C 1
ATOM 1504 O O . TRP C 1 45 ? 9.823 29.104 11.762 1.00 52.64 578 TRP C O 1
ATOM 1515 N N . THR C 1 46 ? 10.876 31.010 11.119 1.00 51.86 579 THR C N 1
ATOM 1516 C CA . THR C 1 46 ? 12.224 30.528 11.416 1.00 51.00 579 THR C CA 1
ATOM 1517 C C . THR C 1 46 ? 12.658 30.938 12.811 1.00 50.86 579 THR C C 1
ATOM 1518 O O . THR C 1 46 ? 12.922 32.105 13.053 1.00 50.45 579 THR C O 1
ATOM 1522 N N . PRO C 1 47 ? 12.714 29.962 13.744 1.00 50.97 580 PRO C N 1
ATOM 1523 C CA . PRO C 1 47 ? 13.201 30.285 15.073 1.00 50.97 580 PRO C CA 1
ATOM 1524 C C . PRO C 1 47 ? 14.649 30.737 14.937 1.00 50.80 580 PRO C C 1
ATOM 1525 O O . PRO C 1 47 ? 15.431 30.117 14.215 1.00 51.09 580 PRO C O 1
ATOM 1529 N N . SER C 1 48 ? 15.001 31.814 15.605 1.00 50.12 581 SER C N 1
ATOM 1530 C CA . SER C 1 48 ? 16.296 32.413 15.360 1.00 51.28 581 SER C CA 1
ATOM 1531 C C . SER C 1 48 ? 16.575 33.329 16.516 1.00 51.39 581 SER C C 1
ATOM 1532 O O . SER C 1 48 ? 15.735 33.459 17.410 1.00 51.62 581 SER C O 1
ATOM 1535 N N . HIS C 1 49 ? 17.753 33.956 16.492 1.00 51.79 582 HIS C N 1
ATOM 1536 C CA . HIS C 1 49 ? 18.092 35.017 17.438 1.00 51.66 582 HIS C CA 1
ATOM 1537 C C . HIS C 1 49 ? 18.870 36.175 16.750 1.00 50.46 582 HIS C C 1
ATOM 1538 O O . HIS C 1 49 ? 19.541 35.964 15.735 1.00 50.49 582 HIS C O 1
ATOM 1545 N N . VAL C 1 50 ? 18.733 37.383 17.288 1.00 48.95 583 VAL C N 1
ATOM 1546 C CA . VAL C 1 50 ? 19.401 38.547 16.738 1.00 47.70 583 VAL C CA 1
ATOM 1547 C C . VAL C 1 50 ? 20.497 38.952 17.686 1.00 47.03 583 VAL C C 1
ATOM 1548 O O . VAL C 1 50 ? 20.258 39.221 18.851 1.00 47.26 583 VAL C O 1
ATOM 1552 N N . SER C 1 51 ? 21.709 39.014 17.160 1.00 45.83 584 SER C N 1
ATOM 1553 C CA . SER C 1 51 ? 22.810 39.525 17.933 1.00 45.02 584 SER C CA 1
ATOM 1554 C C . SER C 1 51 ? 23.060 40.985 17.593 1.00 44.16 584 SER C C 1
ATOM 1555 O O . SER C 1 51 ? 23.320 41.348 16.448 1.00 43.55 584 SER C O 1
ATOM 1558 N N . VAL C 1 52 ? 22.995 41.819 18.614 1.00 44.06 585 VAL C N 1
ATOM 1559 C CA . VAL C 1 52 ? 23.133 43.244 18.465 1.00 43.89 585 VAL C CA 1
ATOM 1560 C C . VAL C 1 52 ? 24.557 43.589 18.908 1.00 44.69 585 VAL C C 1
ATOM 1561 O O . VAL C 1 52 ? 24.911 43.459 20.081 1.00 44.77 585 VAL C O 1
ATOM 1565 N N . ALA C 1 53 ? 25.374 44.004 17.944 1.00 44.11 586 ALA C N 1
ATOM 1566 C CA . ALA C 1 53 ? 26.746 44.420 18.186 1.00 44.03 586 ALA C CA 1
ATOM 1567 C C . ALA C 1 53 ? 26.862 45.889 17.815 1.00 43.31 586 ALA C C 1
ATOM 1568 O O . ALA C 1 53 ? 25.911 46.454 17.254 1.00 44.21 586 ALA C O 1
ATOM 1570 N N . PRO C 1 54 ? 27.977 46.546 18.187 1.00 43.47 587 PRO C N 1
ATOM 1571 C CA . PRO C 1 54 ? 28.192 47.982 17.861 1.00 42.59 587 PRO C CA 1
ATOM 1572 C C . PRO C 1 54 ? 27.971 48.424 16.377 1.00 41.35 587 PRO C C 1
ATOM 1573 O O . PRO C 1 54 ? 27.359 49.487 16.116 1.00 40.34 587 PRO C O 1
ATOM 1577 N N . ALA C 1 55 ? 28.453 47.623 15.429 1.00 39.51 588 ALA C N 1
ATOM 1578 C CA . ALA C 1 55 ? 28.446 48.043 14.022 1.00 38.63 588 ALA C CA 1
ATOM 1579 C C . ALA C 1 55 ? 27.452 47.240 13.177 1.00 36.82 588 ALA C C 1
ATOM 1580 O O . ALA C 1 55 ? 27.129 47.647 12.081 1.00 36.08 588 ALA C O 1
ATOM 1582 N N . THR C 1 56 ? 26.995 46.100 13.697 1.00 36.57 589 THR C N 1
ATOM 1583 C CA . THR C 1 56 ? 26.174 45.159 12.927 1.00 36.45 589 THR C CA 1
ATOM 1584 C C . THR C 1 56 ? 25.072 44.502 13.741 1.00 36.22 589 THR C C 1
ATOM 1585 O O . THR C 1 56 ? 25.193 44.342 14.974 1.00 36.75 589 THR C O 1
ATOM 1589 N N . LEU C 1 57 ? 24.000 44.129 13.047 1.00 35.78 590 LEU C N 1
ATOM 1590 C CA . LEU C 1 57 ? 23.010 43.179 13.542 1.00 35.69 590 LEU C CA 1
ATOM 1591 C C . LEU C 1 57 ? 23.195 41.896 12.744 1.00 36.60 590 LEU C C 1
ATOM 1592 O O . LEU C 1 57 ? 23.277 41.909 11.498 1.00 35.22 590 LEU C O 1
ATOM 1597 N N . THR C 1 58 ? 23.271 40.789 13.473 1.00 36.16 591 THR C N 1
ATOM 1598 C CA . THR C 1 58 ? 23.373 39.507 12.864 1.00 37.84 591 THR C CA 1
ATOM 1599 C C . THR C 1 58 ? 22.164 38.702 13.317 1.00 38.62 591 THR C C 1
ATOM 1600 O O . THR C 1 58 ? 21.806 38.696 14.496 1.00 39.63 591 THR C O 1
ATOM 1604 N N . ILE C 1 59 ? 21.520 38.098 12.333 1.00 39.96 592 ILE C N 1
ATOM 1605 C CA . ILE C 1 59 ? 20.366 37.237 12.509 1.00 42.88 592 ILE C CA 1
ATOM 1606 C C . ILE C 1 59 ? 20.823 35.788 12.383 1.00 45.31 592 ILE C C 1
ATOM 1607 O O . ILE C 1 59 ? 21.313 35.391 11.345 1.00 44.95 592 ILE C O 1
ATOM 1612 N N . LEU C 1 60 ? 20.635 35.011 13.449 1.00 49.14 593 LEU C N 1
ATOM 1613 C CA . LEU C 1 60 ? 21.132 33.608 13.526 1.00 53.80 593 LEU C CA 1
ATOM 1614 C C . LEU C 1 60 ? 20.039 32.540 13.801 1.00 54.29 593 LEU C C 1
ATOM 1615 O O . LEU C 1 60 ? 19.163 32.774 14.613 1.00 54.68 593 LEU C O 1
ATOM 1620 N N . HIS C 1 61 ? 20.116 31.388 13.136 1.00 57.01 594 HIS C N 1
ATOM 1621 C CA . HIS C 1 61 ? 19.207 30.217 13.383 1.00 59.14 594 HIS C CA 1
ATOM 1622 C C . HIS C 1 61 ? 19.251 29.700 14.847 1.00 61.43 594 HIS C C 1
ATOM 1623 O O . HIS C 1 61 ? 20.277 29.832 15.530 1.00 61.69 594 HIS C O 1
ATOM 1630 N N . GLN C 1 62 ? 18.154 29.107 15.329 1.00 63.50 595 GLN C N 1
ATOM 1631 C CA . GLN C 1 62 ? 17.855 29.126 16.789 1.00 65.71 595 GLN C CA 1
ATOM 1632 C C . GLN C 1 62 ? 18.805 28.434 17.768 1.00 66.34 595 GLN C C 1
ATOM 1633 O O . GLN C 1 62 ? 19.087 28.951 18.855 1.00 67.22 595 GLN C O 1
ATOM 1639 N N . GLN C 1 63 ? 19.263 27.251 17.402 1.00 67.34 596 GLN C N 1
ATOM 1640 C CA . GLN C 1 63 ? 20.111 26.448 18.283 1.00 68.18 596 GLN C CA 1
ATOM 1641 C C . GLN C 1 63 ? 21.470 26.330 17.608 1.00 68.01 596 GLN C C 1
ATOM 1642 O O . GLN C 1 63 ? 22.517 26.532 18.253 1.00 68.40 596 GLN C O 1
ATOM 1648 N N . THR C 1 64 ? 21.426 26.024 16.303 1.00 67.72 597 THR C N 1
ATOM 1649 C CA . THR C 1 64 ? 22.601 25.953 15.419 1.00 67.04 597 THR C CA 1
ATOM 1650 C C . THR C 1 64 ? 23.440 27.258 15.364 1.00 66.33 597 THR C C 1
ATOM 1651 O O . THR C 1 64 ? 24.665 27.218 15.195 1.00 66.45 597 THR C O 1
ATOM 1655 N N . GLU C 1 65 ? 22.777 28.401 15.532 1.00 65.37 598 GLU C N 1
ATOM 1656 C CA . GLU C 1 65 ? 23.412 29.734 15.465 1.00 64.16 598 GLU C CA 1
ATOM 1657 C C . GLU C 1 65 ? 24.068 30.078 14.105 1.00 62.63 598 GLU C C 1
ATOM 1658 O O . GLU C 1 65 ? 24.916 30.981 14.029 1.00 63.05 598 GLU C O 1
ATOM 1664 N N . ALA C 1 66 ? 23.671 29.361 13.050 1.00 59.86 599 ALA C N 1
ATOM 1665 C CA . ALA C 1 66 ? 23.949 29.745 11.666 1.00 58.02 599 ALA C CA 1
ATOM 1666 C C . ALA C 1 66 ? 23.482 31.198 11.370 1.00 57.27 599 ALA C C 1
ATOM 1667 O O . ALA C 1 66 ? 22.445 31.643 11.886 1.00 56.74 599 ALA C O 1
ATOM 1669 N N . VAL C 1 67 ? 24.245 31.914 10.530 1.00 55.48 600 VAL C N 1
ATOM 1670 C CA . VAL C 1 67 ? 23.919 33.292 10.124 1.00 52.95 600 VAL C CA 1
ATOM 1671 C C . VAL C 1 67 ? 22.850 33.323 9.025 1.00 51.02 600 VAL C C 1
ATOM 1672 O O . VAL C 1 67 ? 23.104 32.871 7.916 1.00 50.93 600 VAL C O 1
ATOM 1676 N N . LEU C 1 68 ? 21.681 33.899 9.319 1.00 48.56 601 LEU C N 1
ATOM 1677 C CA . LEU C 1 68 ? 20.609 34.089 8.308 1.00 46.84 601 LEU C CA 1
ATOM 1678 C C . LEU C 1 68 ? 20.589 35.497 7.649 1.00 45.09 601 LEU C C 1
ATOM 1679 O O . LEU C 1 68 ? 19.931 35.707 6.624 1.00 44.13 601 LEU C O 1
ATOM 1684 N N . GLY C 1 69 ? 21.273 36.457 8.276 1.00 42.88 602 GLY C N 1
ATOM 1685 C CA . GLY C 1 69 ? 21.464 37.781 7.704 1.00 40.41 602 GLY C CA 1
ATOM 1686 C C . GLY C 1 69 ? 22.407 38.550 8.578 1.00 39.22 602 GLY C C 1
ATOM 1687 O O . GLY C 1 69 ? 22.523 38.270 9.775 1.00 40.21 602 GLY C O 1
ATOM 1688 N N . GLU C 1 70 ? 23.109 39.507 7.976 1.00 37.84 603 GLU C N 1
ATOM 1689 C CA . GLU C 1 70 ? 23.937 40.478 8.709 1.00 36.68 603 GLU C CA 1
ATOM 1690 C C . GLU C 1 70 ? 23.763 41.870 8.056 1.00 35.05 603 GLU C C 1
ATOM 1691 O O . GLU C 1 70 ? 23.677 41.997 6.815 1.00 34.55 603 GLU C O 1
ATOM 1697 N N . CYS C 1 71 ? 23.711 42.900 8.894 1.00 32.30 604 CYS C N 1
ATOM 1698 C CA . CYS C 1 71 ? 23.272 44.246 8.498 1.00 31.82 604 CYS C CA 1
ATOM 1699 C C . CYS C 1 71 ? 24.091 45.286 9.238 1.00 30.77 604 CYS C C 1
ATOM 1700 O O . CYS C 1 71 ? 24.145 45.256 10.483 1.00 31.09 604 CYS C O 1
ATOM 1703 N N . ARG C 1 72 ? 24.739 46.186 8.505 1.00 28.96 605 ARG C N 1
ATOM 1704 C CA . ARG C 1 72 ? 25.518 47.245 9.121 1.00 29.26 605 ARG C CA 1
ATOM 1705 C C . ARG C 1 72 ? 24.545 48.318 9.641 1.00 29.19 605 ARG C C 1
ATOM 1706 O O . ARG C 1 72 ? 23.646 48.752 8.901 1.00 27.01 605 ARG C O 1
ATOM 1714 N N . VAL C 1 73 ? 24.774 48.775 10.874 1.00 29.54 606 VAL C N 1
ATOM 1715 C CA . VAL C 1 73 ? 23.962 49.842 11.476 1.00 30.03 606 VAL C CA 1
ATOM 1716 C C . VAL C 1 73 ? 23.933 51.095 10.589 1.00 30.68 606 VAL C C 1
ATOM 1717 O O . VAL C 1 73 ? 22.874 51.706 10.375 1.00 30.49 606 VAL C O 1
ATOM 1721 N N . ARG C 1 74 ? 25.063 51.465 9.977 1.00 30.37 607 ARG C N 1
ATOM 1722 C CA . ARG C 1 74 ? 25.062 52.653 9.119 1.00 31.18 607 ARG C CA 1
ATOM 1723 C C . ARG C 1 74 ? 24.141 52.570 7.890 1.00 30.07 607 ARG C C 1
ATOM 1724 O O . ARG C 1 74 ? 23.802 53.615 7.314 1.00 31.34 607 ARG C O 1
ATOM 1732 N N . PHE C 1 75 ? 23.752 51.361 7.450 1.00 29.34 608 PHE C N 1
ATOM 1733 C CA . PHE C 1 75 ? 22.838 51.255 6.303 1.00 28.62 608 PHE C CA 1
ATOM 1734 C C . PHE C 1 75 ? 21.394 50.924 6.729 1.00 27.74 608 PHE C C 1
ATOM 1735 O O . PHE C 1 75 ? 20.537 50.688 5.892 1.00 28.10 608 PHE C O 1
ATOM 1743 N N . LEU C 1 76 ? 21.142 50.925 8.037 1.00 26.90 609 LEU C N 1
ATOM 1744 C CA . LEU C 1 76 ? 19.770 50.743 8.594 1.00 27.20 609 LEU C CA 1
ATOM 1745 C C . LEU C 1 76 ? 19.121 52.111 8.582 1.00 26.42 609 LEU C C 1
ATOM 1746 O O . LEU C 1 76 ? 19.547 52.973 9.311 1.00 27.72 609 LEU C O 1
ATOM 1751 N N . SER C 1 77 ? 18.145 52.335 7.706 1.00 26.14 610 SER C N 1
ATOM 1752 C CA . SER C 1 77 ? 17.510 53.641 7.578 1.00 26.20 610 SER C CA 1
ATOM 1753 C C . SER C 1 77 ? 16.336 53.863 8.586 1.00 26.24 610 SER C C 1
ATOM 1754 O O . SER C 1 77 ? 16.118 54.990 9.018 1.00 27.58 610 SER C O 1
ATOM 1757 N N . PHE C 1 78 ? 15.641 52.800 8.985 1.00 26.93 611 PHE C N 1
ATOM 1758 C CA . PHE C 1 78 ? 14.391 52.968 9.791 1.00 27.59 611 PHE C CA 1
ATOM 1759 C C . PHE C 1 78 ? 14.058 51.712 10.534 1.00 27.16 611 PHE C C 1
ATOM 1760 O O . PHE C 1 78 ? 14.312 50.608 10.050 1.00 27.10 611 PHE C O 1
ATOM 1768 N N . LEU C 1 79 ? 13.437 51.857 11.710 1.00 26.90 612 LEU C N 1
ATOM 1769 C CA . LEU C 1 79 ? 12.914 50.707 12.403 1.00 25.96 612 LEU C CA 1
ATOM 1770 C C . LEU C 1 79 ? 11.586 51.066 13.069 1.00 26.98 612 LEU C C 1
ATOM 1771 O O . LEU C 1 79 ? 11.258 52.266 13.245 1.00 25.93 612 LEU C O 1
ATOM 1776 N N . ALA C 1 80 ? 10.834 50.025 13.436 1.00 28.11 613 ALA C N 1
ATOM 1777 C CA . ALA C 1 80 ? 9.521 50.281 14.112 1.00 29.15 613 ALA C CA 1
ATOM 1778 C C . ALA C 1 80 ? 8.950 49.014 14.665 1.00 29.38 613 ALA C C 1
ATOM 1779 O O . ALA C 1 80 ? 9.346 47.900 14.283 1.00 29.70 613 ALA C O 1
ATOM 1781 N N . VAL C 1 81 ? 8.002 49.166 15.584 1.00 28.40 614 VAL C N 1
ATOM 1782 C CA . VAL C 1 81 ? 7.240 48.041 16.025 1.00 28.37 614 VAL C CA 1
ATOM 1783 C C . VAL C 1 81 ? 5.941 48.216 15.226 1.00 27.10 614 VAL C C 1
ATOM 1784 O O . VAL C 1 81 ? 5.527 49.330 14.977 1.00 27.51 614 VAL C O 1
ATOM 1788 N N . GLY C 1 82 ? 5.368 47.108 14.783 1.00 27.82 615 GLY C N 1
ATOM 1789 C CA . GLY C 1 82 ? 4.178 47.170 13.917 1.00 29.34 615 GLY C CA 1
ATOM 1790 C C . GLY C 1 82 ? 2.935 47.420 14.780 1.00 30.62 615 GLY C C 1
ATOM 1791 O O . GLY C 1 82 ? 3.041 47.556 16.008 1.00 30.03 615 GLY C O 1
ATOM 1792 N N . ARG C 1 83 ? 1.775 47.556 14.141 1.00 30.28 616 ARG C N 1
ATOM 1793 C CA . ARG C 1 83 ? 0.540 47.808 14.880 1.00 31.39 616 ARG C CA 1
ATOM 1794 C C . ARG C 1 83 ? 0.237 46.636 15.806 1.00 30.77 616 ARG C C 1
ATOM 1795 O O . ARG C 1 83 ? -0.285 46.835 16.893 1.00 31.18 616 ARG C O 1
ATOM 1803 N N . ASP C 1 84 ? 0.588 45.430 15.407 1.00 30.76 617 ASP C N 1
ATOM 1804 C CA . ASP C 1 84 ? 0.644 44.329 16.336 1.00 33.82 617 ASP C CA 1
ATOM 1805 C C . ASP C 1 84 ? 2.008 44.334 17.118 1.00 34.37 617 ASP C C 1
ATOM 1806 O O . ASP C 1 84 ? 3.094 44.269 16.516 1.00 31.92 617 ASP C O 1
ATOM 1811 N N . VAL C 1 85 ? 1.909 44.363 18.452 1.00 34.56 618 VAL C N 1
ATOM 1812 C CA . VAL C 1 85 ? 3.087 44.575 19.331 1.00 35.06 618 VAL C CA 1
ATOM 1813 C C . VAL C 1 85 ? 4.107 43.479 19.293 1.00 33.89 618 VAL C C 1
ATOM 1814 O O . VAL C 1 85 ? 5.225 43.638 19.830 1.00 33.63 618 VAL C O 1
ATOM 1818 N N . HIS C 1 86 ? 3.736 42.341 18.739 1.00 32.48 619 HIS C N 1
ATOM 1819 C CA . HIS C 1 86 ? 4.707 41.275 18.579 1.00 34.13 619 HIS C CA 1
ATOM 1820 C C . HIS C 1 86 ? 5.708 41.529 17.426 1.00 32.92 619 HIS C C 1
ATOM 1821 O O . HIS C 1 86 ? 6.803 40.933 17.372 1.00 33.62 619 HIS C O 1
ATOM 1828 N N . THR C 1 87 ? 5.308 42.376 16.507 1.00 32.49 620 THR C N 1
ATOM 1829 C CA . THR C 1 87 ? 6.056 42.504 15.253 1.00 31.66 620 THR C CA 1
ATOM 1830 C C . THR C 1 87 ? 7.158 43.550 15.347 1.00 30.77 620 THR C C 1
ATOM 1831 O O . THR C 1 87 ? 6.952 44.618 15.857 1.00 31.47 620 THR C O 1
ATOM 1835 N N . PHE C 1 88 ? 8.322 43.247 14.770 1.00 31.51 621 PHE C N 1
ATOM 1836 C CA . PHE C 1 88 ? 9.353 44.268 14.605 1.00 29.73 621 PHE C CA 1
ATOM 1837 C C . PHE C 1 88 ? 9.859 44.246 13.142 1.00 27.75 621 PHE C C 1
ATOM 1838 O O . PHE C 1 88 ? 9.965 43.188 12.578 1.00 27.51 621 PHE C O 1
ATOM 1846 N N . ALA C 1 89 ? 10.155 45.411 12.571 1.00 27.08 622 ALA C N 1
ATOM 1847 C CA . ALA C 1 89 ? 10.817 45.486 11.222 1.00 26.50 622 ALA C CA 1
ATOM 1848 C C . ALA C 1 89 ? 11.874 46.571 11.198 1.00 25.79 622 ALA C C 1
ATOM 1849 O O . ALA C 1 89 ? 11.782 47.606 11.866 1.00 26.36 622 ALA C O 1
ATOM 1851 N N . PHE C 1 90 ? 12.894 46.374 10.386 1.00 25.79 623 PHE C N 1
ATOM 1852 C CA . PHE C 1 90 ? 13.773 47.489 10.077 1.00 25.22 623 PHE C CA 1
ATOM 1853 C C . PHE C 1 90 ? 13.989 47.502 8.586 1.00 24.23 623 PHE C C 1
ATOM 1854 O O . PHE C 1 90 ? 13.880 46.470 7.947 1.00 23.21 623 PHE C O 1
ATOM 1862 N N . ILE C 1 91 ? 14.259 48.679 8.055 1.00 24.44 624 ILE C N 1
ATOM 1863 C CA . ILE C 1 91 ? 14.514 48.824 6.632 1.00 24.46 624 ILE C CA 1
ATOM 1864 C C . ILE C 1 91 ? 16.000 49.087 6.465 1.00 24.96 624 ILE C C 1
ATOM 1865 O O . ILE C 1 91 ? 16.589 49.909 7.183 1.00 23.63 624 ILE C O 1
ATOM 1870 N N . MET C 1 92 ? 16.604 48.349 5.540 1.00 25.33 625 MET C N 1
ATOM 1871 C CA . MET C 1 92 ? 18.025 48.571 5.153 1.00 24.86 625 MET C CA 1
ATOM 1872 C C . MET C 1 92 ? 18.161 49.165 3.747 1.00 25.50 625 MET C C 1
ATOM 1873 O O . MET C 1 92 ? 17.438 48.773 2.843 1.00 24.62 625 MET C O 1
ATOM 1878 N N . ALA C 1 93 ? 19.105 50.064 3.541 1.00 27.04 626 ALA C N 1
ATOM 1879 C CA 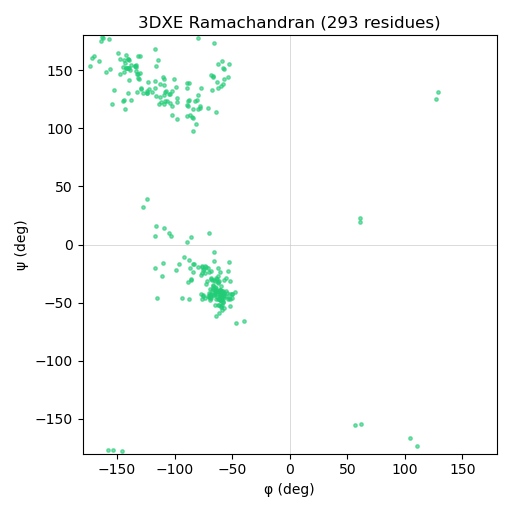. ALA C 1 93 ? 19.471 50.365 2.167 1.00 29.14 626 ALA C CA 1
ATOM 1880 C C . ALA C 1 93 ? 20.441 49.252 1.726 1.00 30.23 626 ALA C C 1
ATOM 1881 O O . ALA C 1 93 ? 21.605 49.221 2.184 1.00 30.57 626 ALA C O 1
ATOM 1883 N N . ALA C 1 94 ? 19.947 48.316 0.924 1.00 31.57 627 ALA C N 1
ATOM 1884 C CA . ALA C 1 94 ? 20.778 47.189 0.373 1.00 32.02 627 ALA C CA 1
ATOM 1885 C C . ALA C 1 94 ? 21.825 47.702 -0.632 1.00 33.10 627 ALA C C 1
ATOM 1886 O O . ALA C 1 94 ? 22.904 47.102 -0.820 1.00 32.45 627 ALA C O 1
ATOM 1888 N N . GLY C 1 95 ? 21.476 48.799 -1.293 1.00 33.75 628 GLY C N 1
ATOM 1889 C CA . GLY C 1 95 ? 22.382 49.560 -2.120 1.00 35.32 628 GLY C CA 1
ATOM 1890 C C . GLY C 1 95 ? 21.872 50.997 -2.157 1.00 38.00 628 GLY C C 1
ATOM 1891 O O . GLY C 1 95 ? 20.898 51.332 -1.474 1.00 37.41 628 GLY C O 1
ATOM 1892 N N . PRO C 1 96 ? 22.546 51.865 -2.936 1.00 39.74 629 PRO C N 1
ATOM 1893 C CA . PRO C 1 96 ? 22.243 53.286 -3.032 1.00 40.83 629 PRO C CA 1
ATOM 1894 C C . PRO C 1 96 ? 20.770 53.622 -3.291 1.00 41.99 629 PRO C C 1
ATOM 1895 O O . PRO C 1 96 ? 20.225 54.532 -2.630 1.00 43.47 629 PRO C O 1
ATOM 1899 N N . ALA C 1 97 ? 20.099 52.904 -4.183 1.00 42.31 630 ALA C N 1
ATOM 1900 C CA . ALA C 1 97 ? 18.645 53.216 -4.386 1.00 42.75 630 ALA C CA 1
ATOM 1901 C C . ALA C 1 97 ? 17.728 52.008 -4.184 1.00 40.86 630 ALA C C 1
ATOM 1902 O O . ALA C 1 97 ? 16.763 51.818 -4.931 1.00 41.29 630 ALA C O 1
ATOM 1904 N N . SER C 1 98 ? 18.047 51.180 -3.192 1.00 38.35 631 SER C N 1
ATOM 1905 C CA . SER C 1 98 ? 17.487 49.848 -3.119 1.00 36.22 631 SER C CA 1
ATOM 1906 C C . SER C 1 98 ? 17.214 49.471 -1.656 1.00 34.45 631 SER C C 1
ATOM 1907 O O . SER C 1 98 ? 18.151 49.406 -0.849 1.00 33.48 631 SER C O 1
ATOM 1910 N N . PHE C 1 99 ? 15.947 49.252 -1.317 1.00 31.98 632 PHE C N 1
ATOM 1911 C CA . PHE C 1 99 ? 15.561 49.055 0.108 1.00 30.92 632 PHE C CA 1
ATOM 1912 C C . PHE C 1 99 ? 14.996 47.710 0.385 1.00 30.24 632 PHE C C 1
ATOM 1913 O O . PHE C 1 99 ? 14.256 47.164 -0.427 1.00 30.42 632 PHE C O 1
ATOM 1921 N N . CYS C 1 100 ? 15.379 47.161 1.549 1.00 29.51 633 CYS C N 1
ATOM 1922 C CA . CYS C 1 100 ? 14.998 45.819 1.940 1.00 30.34 633 CYS C CA 1
ATOM 1923 C C . CYS C 1 100 ? 14.406 45.871 3.359 1.00 28.97 633 CYS C C 1
ATOM 1924 O O . CYS C 1 100 ? 15.019 46.430 4.250 1.00 29.59 633 CYS C O 1
ATOM 1927 N N . CYS C 1 101 ? 13.281 45.225 3.582 1.00 28.57 634 CYS C N 1
ATOM 1928 C CA . CYS C 1 101 ? 12.694 45.237 4.944 1.00 27.73 634 CYS C CA 1
ATOM 1929 C C . CYS C 1 101 ? 12.798 43.862 5.652 1.00 27.35 634 CYS C C 1
ATOM 1930 O O . CYS C 1 101 ? 12.287 42.841 5.152 1.00 25.39 634 CYS C O 1
ATOM 1933 N N . HIS C 1 102 ? 13.467 43.831 6.811 1.00 25.50 635 HIS C N 1
ATOM 1934 C CA . HIS C 1 102 ? 13.608 42.571 7.588 1.00 27.48 635 HIS C CA 1
ATOM 1935 C C . HIS C 1 102 ? 12.576 42.544 8.716 1.00 27.30 635 HIS C C 1
ATOM 1936 O O . HIS C 1 102 ? 12.432 43.535 9.398 1.00 27.53 635 HIS C O 1
ATOM 1943 N N . MET C 1 103 ? 11.906 41.413 8.917 1.00 28.00 636 MET C N 1
ATOM 1944 C CA . MET C 1 103 ? 10.715 41.343 9.784 1.00 29.23 636 MET C CA 1
ATOM 1945 C C . MET C 1 103 ? 10.772 40.179 10.757 1.00 28.93 636 MET C C 1
ATOM 1946 O O . MET C 1 103 ? 11.330 39.140 10.430 1.00 29.85 636 MET C O 1
ATOM 1951 N N . PHE C 1 104 ? 10.205 40.379 11.955 1.00 30.56 637 PHE C N 1
ATOM 1952 C CA . PHE C 1 104 ? 10.360 39.444 13.093 1.00 31.58 637 PHE C CA 1
ATOM 1953 C C . PHE C 1 104 ? 9.060 39.369 13.900 1.00 32.67 637 PHE C C 1
ATOM 1954 O O . PHE C 1 104 ? 8.347 40.339 13.983 1.00 31.85 637 PHE C O 1
ATOM 1962 N N . TRP C 1 105 ? 8.804 38.198 14.488 1.00 34.63 638 TRP C N 1
ATOM 1963 C CA . TRP C 1 105 ? 7.724 38.012 15.493 1.00 35.65 638 TRP C CA 1
ATOM 1964 C C . TRP C 1 105 ? 8.378 37.718 16.839 1.00 35.85 638 TRP C C 1
ATOM 1965 O O . TRP C 1 105 ? 9.238 36.803 16.963 1.00 36.97 638 TRP C O 1
ATOM 1976 N N . CYS C 1 106 ? 7.988 38.503 17.828 1.00 35.77 639 CYS C N 1
ATOM 1977 C CA . CYS C 1 106 ? 8.660 38.513 19.123 1.00 36.88 639 CYS C CA 1
ATOM 1978 C C . CYS C 1 106 ? 7.670 38.174 20.236 1.00 37.75 639 CYS C C 1
ATOM 1979 O O . CYS C 1 106 ? 6.598 38.747 20.291 1.00 37.21 639 CYS C O 1
ATOM 1982 N N . GLU C 1 107 ? 8.068 37.287 21.149 1.00 39.91 640 GLU C N 1
ATOM 1983 C CA . GLU C 1 107 ? 7.222 36.956 22.326 1.00 41.33 640 GLU C CA 1
ATOM 1984 C C . GLU C 1 107 ? 7.976 37.379 23.591 1.00 42.41 640 GLU C C 1
ATOM 1985 O O . GLU C 1 107 ? 9.170 37.104 23.679 1.00 42.21 640 GLU C O 1
ATOM 1991 N N . PRO C 1 108 ? 7.304 38.050 24.568 1.00 42.70 641 PRO C N 1
ATOM 1992 C CA . PRO C 1 108 ? 5.869 38.386 24.664 1.00 42.50 641 PRO C CA 1
ATOM 1993 C C . PRO C 1 108 ? 5.497 39.549 23.756 1.00 42.05 641 PRO C C 1
ATOM 1994 O O . PRO C 1 108 ? 4.336 39.708 23.403 1.00 41.47 641 PRO C O 1
ATOM 1998 N N . ASN C 1 109 ? 6.488 40.386 23.426 1.00 40.58 642 ASN C N 1
ATOM 1999 C CA . ASN C 1 109 ? 6.324 41.447 22.445 1.00 38.77 642 ASN C CA 1
ATOM 2000 C C . ASN C 1 109 ? 7.717 41.840 21.884 1.00 37.98 642 ASN C C 1
ATOM 2001 O O . ASN C 1 109 ? 8.754 41.231 22.278 1.00 37.05 642 ASN C O 1
ATOM 2006 N N . ALA C 1 110 ? 7.713 42.855 21.014 1.00 35.90 643 ALA C N 1
ATOM 2007 C CA . ALA C 1 110 ? 8.925 43.371 20.354 1.00 36.42 643 ALA C CA 1
ATOM 2008 C C . ALA C 1 110 ? 9.687 44.434 21.184 1.00 36.29 643 ALA C C 1
ATOM 2009 O O . ALA C 1 110 ? 10.625 45.059 20.655 1.00 35.54 643 ALA C O 1
ATOM 2011 N N . ALA C 1 111 ? 9.281 44.692 22.439 1.00 35.43 644 ALA C N 1
ATOM 2012 C CA . ALA C 1 111 ? 9.857 45.834 23.153 1.00 34.95 644 ALA C CA 1
ATOM 2013 C C . ALA C 1 111 ? 11.363 45.688 23.334 1.00 33.60 644 ALA C C 1
ATOM 2014 O O . ALA C 1 111 ? 12.101 46.582 22.930 1.00 33.63 644 ALA C O 1
ATOM 2016 N N . SER C 1 112 ? 11.827 44.566 23.863 1.00 33.89 645 SER C N 1
ATOM 2017 C CA . SER C 1 112 ? 13.264 44.461 24.150 1.00 33.94 645 SER C CA 1
ATOM 2018 C C . SER C 1 112 ? 14.131 44.462 22.872 1.00 33.65 645 SER C C 1
ATOM 2019 O O . SER C 1 112 ? 15.199 45.056 22.858 1.00 31.59 645 SER C O 1
ATOM 2022 N N . LEU C 1 113 ? 13.640 43.851 21.791 1.00 32.39 646 LEU C N 1
ATOM 2023 C CA . LEU C 1 113 ? 14.452 43.824 20.578 1.00 31.03 646 LEU C CA 1
ATOM 2024 C C . LEU C 1 113 ? 14.546 45.223 19.986 1.00 31.08 646 LEU C C 1
ATOM 2025 O O . LEU C 1 113 ? 15.644 45.674 19.677 1.00 31.09 646 LEU C O 1
ATOM 2030 N N . SER C 1 114 ? 13.416 45.921 19.859 1.00 31.44 647 SER C N 1
ATOM 2031 C CA . SER C 1 114 ? 13.418 47.254 19.268 1.00 32.67 647 SER C CA 1
ATOM 2032 C C . SER C 1 114 ? 14.282 48.231 20.057 1.00 33.37 647 SER C C 1
ATOM 2033 O O . SER C 1 114 ? 14.943 49.098 19.479 1.00 31.52 647 SER C O 1
ATOM 2036 N N . GLU C 1 115 ? 14.225 48.108 21.383 1.00 32.71 648 GLU C N 1
ATOM 2037 C CA . GLU C 1 115 ? 15.056 48.959 22.247 1.00 33.14 648 GLU C CA 1
ATOM 2038 C C . GLU C 1 115 ? 16.558 48.781 21.996 1.00 30.43 648 GLU C C 1
ATOM 2039 O O . GLU C 1 115 ? 17.280 49.768 21.879 1.00 30.12 648 GLU C O 1
ATOM 2045 N N . ALA C 1 116 ? 16.980 47.525 21.872 1.00 31.72 649 ALA C N 1
ATOM 2046 C CA . ALA C 1 116 ? 18.385 47.136 21.642 1.00 31.68 649 ALA C CA 1
ATOM 2047 C C . ALA C 1 116 ? 18.867 47.618 20.292 1.00 31.09 649 ALA C C 1
ATOM 2048 O O . ALA C 1 116 ? 19.970 48.150 20.190 1.00 30.53 649 ALA C O 1
ATOM 2050 N N . VAL C 1 117 ? 18.027 47.466 19.255 1.00 30.74 650 VAL C N 1
ATOM 2051 C CA . VAL C 1 117 ? 18.365 48.012 17.921 1.00 30.32 650 VAL C CA 1
ATOM 2052 C C . VAL C 1 117 ? 18.373 49.546 17.871 1.00 29.74 650 VAL C C 1
ATOM 2053 O O . VAL C 1 117 ? 19.316 50.170 17.341 1.00 28.40 650 VAL C O 1
ATOM 2057 N N . GLN C 1 118 ? 17.355 50.190 18.439 1.00 28.50 651 GLN C N 1
ATOM 2058 C CA . GLN C 1 118 ? 17.427 51.631 18.555 1.00 28.21 651 GLN C CA 1
ATOM 2059 C C . GLN C 1 118 ? 18.665 52.150 19.350 1.00 27.63 651 GLN C C 1
ATOM 2060 O O . GLN C 1 118 ? 19.258 53.155 18.961 1.00 26.80 651 GLN C O 1
ATOM 2066 N N . ALA C 1 119 ? 18.990 51.503 20.473 1.00 27.48 652 ALA C N 1
ATOM 2067 C CA . ALA C 1 119 ? 20.167 51.895 21.282 1.00 27.10 652 ALA C CA 1
ATOM 2068 C C . ALA C 1 119 ? 21.459 51.756 20.450 1.00 27.77 652 ALA C C 1
ATOM 2069 O O . ALA C 1 119 ? 22.294 52.637 20.478 1.00 27.57 652 ALA C O 1
ATOM 2071 N N . ALA C 1 120 ? 21.589 50.669 19.678 1.00 27.00 653 ALA C N 1
ATOM 2072 C CA . ALA C 1 120 ? 22.731 50.508 18.792 1.00 27.81 653 ALA C CA 1
ATOM 2073 C C . ALA C 1 120 ? 22.875 51.661 17.792 1.00 27.29 653 ALA C C 1
ATOM 2074 O O . ALA C 1 120 ? 23.979 52.203 17.617 1.00 27.04 653 ALA C O 1
ATOM 2076 N N . CYS C 1 121 ? 21.776 52.075 17.151 1.00 26.85 654 CYS C N 1
ATOM 2077 C CA . CYS C 1 121 ? 21.773 53.237 16.234 1.00 28.16 654 CYS C CA 1
ATOM 2078 C C . CYS C 1 121 ? 22.219 54.584 16.850 1.00 28.96 654 CYS C C 1
ATOM 2079 O O . CYS C 1 121 ? 22.961 55.365 16.225 1.00 27.34 654 CYS C O 1
ATOM 2082 N N . MET C 1 122 ? 21.736 54.851 18.064 1.00 28.04 655 MET C N 1
ATOM 2083 C CA . MET C 1 122 ? 22.065 56.072 18.806 1.00 31.65 655 MET C CA 1
ATOM 2084 C C . MET C 1 122 ? 23.529 56.095 19.277 1.00 30.31 655 MET C C 1
ATOM 2085 O O . MET C 1 122 ? 24.168 57.127 19.178 1.00 30.77 655 MET C O 1
ATOM 2090 N N . LEU C 1 123 ? 24.040 54.979 19.786 1.00 31.30 656 LEU C N 1
ATOM 2091 C CA . LEU C 1 123 ? 25.466 54.874 20.190 1.00 32.94 656 LEU C CA 1
ATOM 2092 C C . LEU C 1 123 ? 26.376 55.047 18.963 1.00 32.65 656 LEU C C 1
ATOM 2093 O O . LEU C 1 123 ? 27.380 55.775 18.977 1.00 30.60 656 LEU C O 1
ATOM 2098 N N . ARG C 1 124 ? 25.993 54.366 17.893 1.00 33.24 657 ARG C N 1
ATOM 2099 C CA . ARG C 1 124 ? 26.720 54.412 16.620 1.00 34.66 657 ARG C CA 1
ATOM 2100 C C . ARG C 1 124 ? 26.839 55.816 15.991 1.00 34.77 657 ARG C C 1
ATOM 2101 O O . ARG C 1 124 ? 27.906 56.200 15.476 1.00 35.63 657 ARG C O 1
ATOM 2109 N N . TYR C 1 125 ? 25.749 56.570 15.997 1.00 35.06 658 TYR C N 1
ATOM 2110 C CA . TYR C 1 125 ? 25.737 57.931 15.522 1.00 34.04 658 TYR C CA 1
ATOM 2111 C C . TYR C 1 125 ? 26.713 58.840 16.301 1.00 35.26 658 TYR C C 1
ATOM 2112 O O . TYR C 1 125 ? 27.488 59.607 15.691 1.00 33.39 658 TYR C O 1
ATOM 2121 N N . GLN C 1 126 ? 26.658 58.756 17.633 1.00 35.61 659 GLN C N 1
ATOM 2122 C CA . GLN C 1 126 ? 27.610 59.487 18.479 1.00 37.46 659 GLN C CA 1
ATOM 2123 C C . GLN C 1 126 ? 29.089 59.071 18.183 1.00 38.41 659 GLN C C 1
ATOM 2124 O O . GLN C 1 126 ? 29.974 59.935 18.020 1.00 37.57 659 GLN C O 1
ATOM 2130 N N . LYS C 1 127 ? 29.344 57.769 18.146 1.00 40.20 660 LYS C N 1
ATOM 2131 C CA . LYS C 1 127 ? 30.691 57.265 17.797 1.00 42.64 660 LYS C CA 1
ATOM 2132 C C . LYS C 1 127 ? 31.194 57.822 16.455 1.00 42.98 660 LYS C C 1
ATOM 2133 O O . LYS C 1 127 ? 32.363 58.230 16.356 1.00 43.56 660 LYS C O 1
ATOM 2139 N N . CYS C 1 128 ? 30.312 57.892 15.464 1.00 43.31 661 CYS C N 1
ATOM 2140 C CA . CYS C 1 128 ? 30.623 58.516 14.163 1.00 45.08 661 CYS C CA 1
ATOM 2141 C C . CYS C 1 128 ? 30.877 60.037 14.150 1.00 46.38 661 CYS C C 1
ATOM 2142 O O . CYS C 1 128 ? 31.829 60.501 13.502 1.00 45.51 661 CYS C O 1
ATOM 2145 N N . LEU C 1 129 ? 30.062 60.819 14.868 1.00 46.63 662 LEU C N 1
ATOM 2146 C CA . LEU C 1 129 ? 30.317 62.251 15.012 1.00 48.01 662 LEU C CA 1
ATOM 2147 C C . LEU C 1 129 ? 31.666 62.505 15.692 1.00 49.15 662 LEU C C 1
ATOM 2148 O O . LEU C 1 129 ? 32.380 63.417 15.309 1.00 48.56 662 LEU C O 1
ATOM 2153 N N . ASP C 1 130 ? 31.981 61.702 16.706 1.00 51.47 663 ASP C N 1
ATOM 2154 C CA . ASP C 1 130 ? 33.216 61.850 17.493 1.00 54.73 663 ASP C CA 1
ATOM 2155 C C . ASP C 1 130 ? 34.456 61.491 16.712 1.00 56.19 663 ASP C C 1
ATOM 2156 O O . ASP C 1 130 ? 35.453 62.218 16.766 1.00 56.30 663 ASP C O 1
ATOM 2161 N N . ALA C 1 131 ? 34.387 60.356 16.016 1.00 58.17 664 ALA C N 1
ATOM 2162 C CA . ALA C 1 131 ? 35.443 59.908 15.102 1.00 60.30 664 ALA C CA 1
ATOM 2163 C C . ALA C 1 131 ? 35.810 61.007 14.096 1.00 61.79 664 ALA C C 1
ATOM 2164 O O . ALA C 1 131 ? 36.990 61.236 13.809 1.00 62.22 664 ALA C O 1
ATOM 2166 N N . ARG C 1 132 ? 34.799 61.687 13.569 1.00 63.18 665 ARG C N 1
ATOM 2167 C CA . ARG C 1 132 ? 35.033 62.796 12.667 1.00 65.41 665 ARG C CA 1
ATOM 2168 C C . ARG C 1 132 ? 35.510 64.075 13.397 1.00 66.02 665 ARG C C 1
ATOM 2169 O O . ARG C 1 132 ? 36.449 64.727 12.938 1.00 66.80 665 ARG C O 1
ATOM 2177 N N . SER C 1 133 ? 34.894 64.415 14.532 1.00 66.55 666 SER C N 1
ATOM 2178 C CA . SER C 1 133 ? 35.178 65.680 15.231 1.00 67.38 666 SER C CA 1
ATOM 2179 C C . SER C 1 133 ? 36.673 65.944 15.532 1.00 67.57 666 SER C C 1
ATOM 2180 O O . SER C 1 133 ? 37.448 65.022 15.810 1.00 67.44 666 SER C O 1
ATOM 2183 N N . VAL D 2 7 ? 1.196 55.157 33.251 1.00 72.95 667 VAL D N 1
ATOM 2184 C CA . VAL D 2 7 ? 1.770 54.337 32.125 1.00 72.80 667 VAL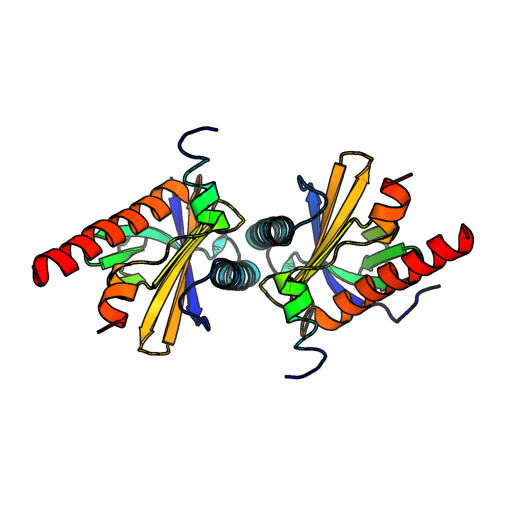 D CA 1
ATOM 2185 C C . VAL D 2 7 ? 3.294 53.993 32.268 1.00 72.37 667 VAL D C 1
ATOM 2186 O O . VAL D 2 7 ? 4.157 54.881 32.355 1.00 72.31 667 VAL D O 1
ATOM 2190 N N . ALA D 2 8 ? 3.585 52.688 32.294 1.00 71.61 668 ALA D N 1
ATOM 2191 C CA . ALA D 2 8 ? 4.940 52.132 32.438 1.00 70.91 668 ALA D CA 1
ATOM 2192 C C . ALA D 2 8 ? 5.939 52.570 31.337 1.00 70.36 668 ALA D C 1
ATOM 2193 O O . ALA D 2 8 ? 5.518 52.970 30.233 1.00 70.09 668 ALA D O 1
ATOM 2195 N N . PRO D 2 9 ? 7.268 52.496 31.634 1.00 69.66 669 PRO D N 1
ATOM 2196 C CA . PRO D 2 9 ? 8.296 52.941 30.666 1.00 68.63 669 PRO D CA 1
ATOM 2197 C C . PRO D 2 9 ? 8.332 52.082 29.393 1.00 67.09 669 PRO D C 1
ATOM 2198 O O . PRO D 2 9 ? 8.258 52.640 28.303 1.00 66.78 669 PRO D O 1
ATOM 2202 N N . GLU D 2 10 ? 8.419 50.752 29.537 1.00 65.82 670 GLU D N 1
ATOM 2203 C CA . GLU D 2 10 ? 8.261 49.823 28.394 1.00 64.66 670 GLU D CA 1
ATOM 2204 C C . GLU D 2 10 ? 7.076 50.250 27.497 1.00 63.08 670 GLU D C 1
ATOM 2205 O O . GLU D 2 10 ? 7.244 50.390 26.286 1.00 62.41 670 GLU D O 1
ATOM 2211 N N A GLU D 2 11 ? 5.923 50.496 28.131 0.50 62.07 671 GLU D N 1
ATOM 2212 N N B GLU D 2 11 ? 5.908 50.483 28.105 0.50 62.20 671 GLU D N 1
ATOM 2213 C CA A GLU D 2 11 ? 4.658 50.862 27.465 0.50 60.99 671 GLU D CA 1
ATOM 2214 C CA B GLU D 2 11 ? 4.676 50.841 27.373 0.50 61.21 671 GLU D CA 1
ATOM 2215 C C A GLU D 2 11 ? 4.701 52.169 26.656 0.50 59.91 671 GLU D C 1
ATOM 2216 C C B GLU D 2 11 ? 4.746 52.178 26.613 0.50 60.04 671 GLU D C 1
ATOM 2217 O O A GLU D 2 11 ? 4.268 52.201 25.500 0.50 59.59 671 GLU D O 1
ATOM 2218 O O B GLU D 2 11 ? 4.390 52.238 25.435 0.50 59.71 671 GLU D O 1
ATOM 2229 N N . ARG D 2 12 ? 5.196 53.242 27.270 1.00 58.97 672 ARG D N 1
ATOM 2230 C CA . ARG D 2 12 ? 5.294 54.547 26.600 1.00 57.80 672 ARG D CA 1
ATOM 2231 C C . ARG D 2 12 ? 6.242 54.506 25.374 1.00 55.17 672 ARG D C 1
ATOM 2232 O O . ARG D 2 12 ? 5.881 54.978 24.282 1.00 54.59 672 ARG D O 1
ATOM 2240 N N A HIS D 2 13 ? 7.434 53.940 25.558 0.50 53.61 673 HIS D N 1
ATOM 2241 N N B HIS D 2 13 ? 7.433 53.938 25.585 0.50 53.94 673 HIS D N 1
ATOM 2242 C CA A HIS D 2 13 ? 8.397 53.785 24.465 0.50 51.93 673 HIS D CA 1
ATOM 2243 C CA B HIS D 2 13 ? 8.431 53.725 24.531 0.50 52.56 673 HIS D CA 1
ATOM 2244 C C A HIS D 2 13 ? 7.846 52.889 23.340 0.50 51.17 673 HIS D C 1
ATOM 2245 C C B HIS D 2 13 ? 7.855 52.894 23.371 0.50 51.52 673 HIS D C 1
ATOM 2246 O O A HIS D 2 13 ? 8.048 53.181 22.156 0.50 50.68 673 HIS D O 1
ATOM 2247 O O B HIS D 2 13 ? 8.056 53.230 22.200 0.50 50.96 673 HIS D O 1
ATOM 2260 N N . LEU D 2 14 ? 7.155 51.812 23.721 1.00 50.23 674 LEU D N 1
ATOM 2261 C CA . LEU D 2 14 ? 6.483 50.929 22.767 1.00 49.34 674 LEU D CA 1
ATOM 2262 C C . LEU D 2 14 ? 5.487 51.643 21.844 1.00 48.20 674 LEU D C 1
ATOM 2263 O O . LEU D 2 14 ? 5.532 51.427 20.630 1.00 47.58 674 LEU D O 1
ATOM 2268 N N . SER D 2 15 ? 4.616 52.494 22.413 1.00 46.99 675 SER D N 1
ATOM 2269 C CA . SER D 2 15 ? 3.650 53.290 21.623 1.00 45.90 675 SER D CA 1
ATOM 2270 C C . SER D 2 15 ? 4.351 54.271 20.708 1.00 45.00 675 SER D C 1
ATOM 2271 O O . SER D 2 15 ? 3.943 54.479 19.564 1.00 44.24 675 SER D O 1
ATOM 2274 N N . LYS D 2 16 ? 5.418 54.876 21.213 1.00 43.52 676 LYS D N 1
ATOM 2275 C CA . LYS D 2 16 ? 6.265 55.707 20.388 1.00 43.00 676 LYS D CA 1
ATOM 2276 C C . LYS D 2 16 ? 6.837 54.901 19.191 1.00 41.13 676 LYS D C 1
ATOM 2277 O O . LYS D 2 16 ? 6.833 55.405 18.073 1.00 39.31 676 LYS D O 1
ATOM 2283 N N . MET D 2 17 ? 7.302 53.679 19.459 1.00 39.92 677 MET D N 1
ATOM 2284 C CA . MET D 2 17 ? 7.931 52.812 18.435 1.00 40.36 677 MET D CA 1
ATOM 2285 C C . MET D 2 17 ? 6.901 52.408 17.347 1.00 40.11 677 MET D C 1
ATOM 2286 O O . MET D 2 17 ? 7.262 52.280 16.176 1.00 40.03 677 MET D O 1
ATOM 2291 N N . GLN D 2 18 ? 5.643 52.184 17.765 1.00 38.50 678 GLN D N 1
ATOM 2292 C CA . GLN D 2 18 ? 4.484 51.899 16.860 1.00 37.99 678 GLN D CA 1
ATOM 2293 C C . GLN D 2 18 ? 4.002 53.082 16.030 1.00 37.92 678 GLN D C 1
ATOM 2294 O O . GLN D 2 18 ? 3.757 52.954 14.826 1.00 38.28 678 GLN D O 1
ATOM 2300 N N . GLN D 2 19 ? 3.892 54.249 16.659 1.00 38.82 679 GLN D N 1
ATOM 2301 C CA . GLN D 2 19 ? 3.290 55.420 16.037 1.00 40.43 679 GLN D CA 1
ATOM 2302 C C . GLN D 2 19 ? 4.212 56.125 15.044 1.00 38.63 679 GLN D C 1
ATOM 2303 O O . GLN D 2 19 ? 3.764 56.582 13.988 1.00 36.92 679 GLN D O 1
ATOM 2309 N N . ASN D 2 20 ? 5.478 56.269 15.427 1.00 36.77 680 ASN D N 1
ATOM 2310 C CA . ASN D 2 20 ? 6.451 57.045 14.614 1.00 37.17 680 ASN D CA 1
ATOM 2311 C C . ASN D 2 20 ? 7.616 56.228 14.075 1.00 35.45 680 ASN D C 1
ATOM 2312 O O . ASN D 2 20 ? 8.283 56.667 13.144 1.00 35.90 680 ASN D O 1
ATOM 2317 N N . GLY D 2 21 ? 7.864 55.082 14.698 1.00 34.28 681 GLY D N 1
ATOM 2318 C CA . GLY D 2 21 ? 9.089 54.327 14.506 1.00 34.03 681 GLY D CA 1
ATOM 2319 C C . GLY D 2 21 ? 10.305 55.176 14.816 1.00 34.57 681 GLY D C 1
ATOM 2320 O O . GLY D 2 21 ? 10.217 56.202 15.534 1.00 32.56 681 GLY D O 1
ATOM 2321 N N . TYR D 2 22 ? 11.444 54.806 14.218 1.00 33.10 682 TYR D N 1
ATOM 2322 C CA . TYR D 2 22 ? 12.666 55.534 14.477 1.00 31.57 682 TYR D CA 1
ATOM 2323 C C . TYR D 2 22 ? 13.551 55.595 13.199 1.00 32.12 682 TYR D C 1
ATOM 2324 O O . TYR D 2 22 ? 13.909 54.558 12.664 1.00 29.49 682 TYR D O 1
ATOM 2333 N N . GLU D 2 23 ? 13.890 56.808 12.783 1.00 31.29 683 GLU D N 1
ATOM 2334 C CA . GLU D 2 23 ? 14.831 57.037 11.692 1.00 34.06 683 GLU D CA 1
ATOM 2335 C C . GLU D 2 23 ? 16.249 57.106 12.213 1.00 32.24 683 GLU D C 1
ATOM 2336 O O . GLU D 2 23 ? 16.607 58.026 12.973 1.00 32.64 683 GLU D O 1
ATOM 2342 N N . ASN D 2 24 ? 17.068 56.175 11.727 1.00 32.38 684 ASN D N 1
ATOM 2343 C CA . ASN D 2 24 ? 18.471 56.097 12.143 1.00 32.72 684 ASN D CA 1
ATOM 2344 C C . ASN D 2 24 ? 19.288 57.345 11.742 1.00 33.90 684 ASN D C 1
ATOM 2345 O O . ASN D 2 24 ? 19.486 57.610 10.561 1.00 34.44 684 ASN D O 1
ATOM 2350 N N . PRO D 2 25 ? 19.767 58.137 12.734 1.00 35.57 685 PRO D N 1
ATOM 2351 C CA . PRO D 2 25 ? 20.573 59.293 12.313 1.00 36.71 685 PRO D CA 1
ATOM 2352 C C . PRO D 2 25 ? 21.963 58.843 11.750 1.00 37.62 685 PRO D C 1
ATOM 2353 O O . PRO D 2 25 ? 22.543 59.564 10.967 1.00 38.39 685 PRO D O 1
ATOM 2357 N N . THR D 2 26 ? 22.457 57.666 12.120 1.00 38.90 686 THR D N 1
ATOM 2358 C CA . THR D 2 26 ? 23.736 57.177 11.553 1.00 40.37 686 THR D CA 1
ATOM 2359 C C . THR D 2 26 ? 23.608 57.095 10.019 1.00 41.12 686 THR D C 1
ATOM 2360 O O . THR D 2 26 ? 24.525 57.494 9.316 1.00 42.61 686 THR D O 1
ATOM 2364 N N . TYR D 2 27 ? 22.471 56.609 9.518 1.00 40.99 687 TYR D N 1
ATOM 2365 C CA . TYR D 2 27 ? 22.176 56.565 8.061 1.00 43.09 687 TYR D CA 1
ATOM 2366 C C . TYR D 2 27 ? 22.169 57.920 7.364 1.00 45.49 687 TYR D C 1
ATOM 2367 O O . TYR D 2 27 ? 22.837 58.105 6.339 1.00 45.08 687 TYR D O 1
ATOM 2376 N N . LYS D 2 28 ? 21.388 58.856 7.896 1.00 48.27 688 LYS D N 1
ATOM 2377 C CA . LYS D 2 28 ? 21.405 60.241 7.427 1.00 51.72 688 LYS D CA 1
ATOM 2378 C C . LYS D 2 28 ? 22.819 60.901 7.463 1.00 53.18 688 LYS D C 1
ATOM 2379 O O . LYS D 2 28 ? 23.221 61.563 6.514 1.00 53.21 688 LYS D O 1
ATOM 2385 N N . PHE D 2 29 ? 23.554 60.704 8.556 1.00 55.41 689 PHE D N 1
ATOM 2386 C CA . PHE D 2 29 ? 24.936 61.226 8.720 1.00 57.41 689 PHE D CA 1
ATOM 2387 C C . PHE D 2 29 ? 25.850 60.848 7.531 1.00 58.76 689 PHE D C 1
ATOM 2388 O O . PHE D 2 29 ? 26.477 61.723 6.911 1.00 59.20 689 PHE D O 1
ATOM 2396 N N . PHE D 2 30 ? 25.901 59.557 7.202 1.00 60.04 690 PHE D N 1
ATOM 2397 C CA . PHE D 2 30 ? 26.666 59.100 6.048 1.00 61.73 690 PHE D CA 1
ATOM 2398 C C . PHE D 2 30 ? 25.984 59.444 4.731 1.00 63.39 690 PHE D C 1
ATOM 2399 O O . PHE D 2 30 ? 26.650 59.572 3.708 1.00 64.10 690 PHE D O 1
ATOM 2407 N N . GLU D 2 31 ? 24.667 59.608 4.761 1.00 65.40 691 GLU D N 1
ATOM 2408 C CA . GLU D 2 31 ? 23.899 59.969 3.565 1.00 67.72 691 GLU D CA 1
ATOM 2409 C C . GLU D 2 31 ? 24.199 61.401 3.127 1.00 69.65 691 GLU D C 1
ATOM 2410 O O . GLU D 2 31 ? 24.378 61.668 1.940 1.00 69.90 691 GLU D O 1
ATOM 2416 N N . GLN D 2 32 ? 24.257 62.302 4.105 1.00 72.19 692 GLN D N 1
ATOM 2417 C CA . GLN D 2 32 ? 24.570 63.719 3.895 1.00 74.91 692 GLN D CA 1
ATOM 2418 C C . GLN D 2 32 ? 26.044 63.996 3.495 1.00 76.11 692 GLN D C 1
ATOM 2419 O O . GLN D 2 32 ? 26.474 65.155 3.474 1.00 76.36 692 GLN D O 1
ATOM 2425 N N . MET D 2 33 ? 26.803 62.942 3.185 1.00 77.55 693 MET D N 1
ATOM 2426 C CA . MET D 2 33 ? 28.224 63.069 2.823 1.00 79.25 693 MET D CA 1
ATOM 2427 C C . MET D 2 33 ? 28.534 62.437 1.458 1.00 79.15 693 MET D C 1
ATOM 2428 O O . MET D 2 33 ? 27.946 62.798 0.430 1.00 79.41 693 MET D O 1
#

Radius of gyration: 21.61 Å; Cα contacts (8 Å, |Δi|>4): 664; chains: 4; bounding box: 71×41×45 Å

Organism: Homo sapiens (NCBI:txid9606)

Secondary structure (DSSP, 8-state):
-EEEEEEEEEES-S--HHHHHHHHHHHHHT--GGG-EEEEEEE-SSEEEEEETTT--EEEEEEGGGEEEEEE-SSTTEEEEEEEEETTEEEEEEEEEES-SHHHHHHHHHHHHHHHHHHHHHH-/--HHHHHHHHHHHT-EE-HHHHHHHH-/--SSPPEEEEEEEEEEES-S--HHHHHHHHHHHHHT--TTTSEEEEEEE-SSEEEEEETTT--EEEEEEGGGEEEEEE-SSTTEEEEEEEEETTEEEEEEEE-SS-SHHHHHHHHHHHHHHHHHHHHHH-/--HHHHHHHHHHHT-EE-HHHHHHHT-